Protein AF-F6GIC0-F1 (afdb_monomer_lite)

Structure (mmCIF, N/CA/C/O backbone):
data_AF-F6GIC0-F1
#
_entry.id   AF-F6GIC0-F1
#
loop_
_atom_site.group_PDB
_atom_site.id
_atom_site.type_symbol
_atom_site.label_atom_id
_atom_site.label_alt_id
_atom_site.label_comp_id
_atom_site.label_asym_id
_atom_site.label_entity_id
_atom_site.label_seq_id
_atom_site.pdbx_PDB_ins_code
_atom_site.Cartn_x
_atom_site.Cartn_y
_atom_site.Cartn_z
_atom_site.occupancy
_atom_site.B_iso_or_equiv
_atom_site.auth_seq_id
_atom_site.auth_comp_id
_atom_site.auth_asym_id
_atom_site.auth_atom_id
_atom_site.pdbx_PDB_model_num
ATOM 1 N N . MET A 1 1 ? 6.095 -74.801 2.828 1.00 54.56 1 MET A N 1
ATOM 2 C CA . MET A 1 1 ? 6.764 -74.292 1.608 1.00 54.56 1 MET A CA 1
ATOM 3 C C . MET A 1 1 ? 5.929 -74.595 0.367 1.00 54.56 1 MET A C 1
ATOM 5 O O . MET A 1 1 ? 5.636 -73.663 -0.369 1.00 54.56 1 MET A O 1
ATOM 9 N N . ASP A 1 2 ? 5.446 -75.829 0.194 1.00 62.62 2 ASP A N 1
ATOM 10 C CA . ASP A 1 2 ? 4.708 -76.243 -1.017 1.00 62.62 2 ASP A CA 1
ATOM 11 C C . ASP A 1 2 ? 3.330 -75.588 -1.217 1.00 62.62 2 ASP A C 1
ATOM 13 O O . ASP A 1 2 ? 2.943 -75.307 -2.351 1.00 62.62 2 ASP A O 1
ATOM 17 N N . GLU A 1 3 ? 2.594 -75.278 -0.145 1.00 62.81 3 GLU A N 1
ATOM 18 C CA . GLU A 1 3 ? 1.280 -74.617 -0.266 1.00 62.81 3 GLU A CA 1
ATOM 19 C C . GLU A 1 3 ? 1.384 -73.158 -0.727 1.00 62.81 3 GLU A C 1
ATOM 21 O O . GLU A 1 3 ? 0.613 -72.715 -1.576 1.00 62.81 3 GLU A O 1
ATOM 26 N N . ILE A 1 4 ? 2.388 -72.425 -0.238 1.00 61.72 4 ILE A N 1
ATOM 27 C CA . ILE A 1 4 ? 2.666 -71.047 -0.668 1.00 61.72 4 ILE A CA 1
ATOM 28 C C . ILE A 1 4 ? 3.097 -71.040 -2.141 1.00 61.72 4 ILE A C 1
ATOM 30 O O . ILE A 1 4 ? 2.643 -70.199 -2.915 1.00 61.72 4 ILE A O 1
ATOM 34 N N . TYR A 1 5 ? 3.907 -72.019 -2.557 1.00 65.31 5 TYR A N 1
ATOM 35 C CA . TYR A 1 5 ? 4.340 -72.157 -3.947 1.00 65.31 5 TYR A CA 1
ATOM 36 C C . TYR A 1 5 ? 3.164 -72.448 -4.895 1.00 65.31 5 TYR A C 1
ATOM 38 O O . TYR A 1 5 ? 3.075 -71.854 -5.970 1.00 65.31 5 TYR A O 1
ATOM 46 N N . LYS A 1 6 ? 2.203 -73.284 -4.474 1.00 65.12 6 LYS A N 1
ATOM 47 C CA . LYS A 1 6 ? 0.954 -73.545 -5.215 1.00 65.12 6 LYS A CA 1
ATOM 48 C C . LYS A 1 6 ? 0.075 -72.305 -5.370 1.00 65.12 6 LYS A C 1
ATOM 50 O O . LYS A 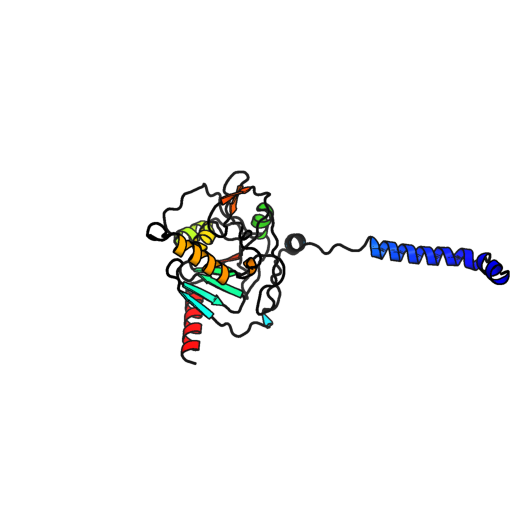1 6 ? -0.521 -72.112 -6.424 1.00 65.12 6 LYS A O 1
ATOM 55 N N . ILE A 1 7 ? -0.004 -71.461 -4.342 1.00 63.06 7 ILE A N 1
ATOM 56 C CA . ILE A 1 7 ? -0.791 -70.221 -4.395 1.00 63.06 7 ILE A CA 1
ATOM 57 C C . ILE A 1 7 ? -0.139 -69.222 -5.356 1.00 63.06 7 ILE A C 1
ATOM 59 O O . ILE A 1 7 ? -0.830 -68.669 -6.209 1.00 63.06 7 ILE A O 1
ATOM 63 N N . ILE A 1 8 ? 1.186 -69.053 -5.282 1.00 61.31 8 ILE A N 1
ATOM 64 C CA . ILE A 1 8 ? 1.945 -68.121 -6.136 1.00 61.31 8 ILE A CA 1
ATOM 65 C C . ILE A 1 8 ? 1.936 -68.553 -7.613 1.00 61.31 8 ILE A C 1
ATOM 67 O O . ILE A 1 8 ? 1.907 -67.704 -8.500 1.00 61.31 8 ILE A O 1
ATOM 71 N N . THR A 1 9 ? 1.928 -69.860 -7.889 1.00 64.94 9 THR A N 1
ATOM 72 C CA . THR A 1 9 ? 1.876 -70.415 -9.258 1.00 64.94 9 THR A CA 1
ATOM 73 C C . THR A 1 9 ? 0.454 -70.610 -9.791 1.00 64.94 9 THR A C 1
ATOM 75 O O . THR A 1 9 ? 0.276 -71.030 -10.935 1.00 64.94 9 THR A O 1
ATOM 78 N N . SER A 1 10 ? -0.573 -70.290 -8.995 1.00 74.00 10 SER A N 1
ATOM 79 C CA . SER A 1 10 ? -1.963 -70.380 -9.439 1.00 74.00 10 SER A CA 1
ATOM 80 C C . SER A 1 10 ? -2.288 -69.305 -10.481 1.00 74.00 10 SER A C 1
ATOM 82 O O . SER A 1 10 ? -1.887 -68.145 -10.358 1.00 74.00 10 SER A O 1
ATOM 84 N N . SER A 1 11 ? -3.090 -69.673 -11.483 1.00 68.06 11 SER A N 1
ATOM 85 C CA . SER A 1 11 ? -3.569 -68.750 -12.524 1.00 68.06 11 SER A CA 1
ATOM 86 C C . SER A 1 11 ? -4.336 -67.551 -11.953 1.00 68.06 11 SER A C 1
ATOM 88 O O . SER A 1 11 ? -4.318 -66.461 -12.523 1.00 68.06 11 SER A O 1
ATOM 90 N N . ALA A 1 12 ? -4.978 -67.724 -10.796 1.00 70.25 12 ALA A N 1
ATOM 91 C CA . ALA A 1 12 ? -5.653 -66.651 -10.081 1.00 70.25 12 ALA A CA 1
ATOM 92 C C . ALA A 1 12 ? -4.658 -65.620 -9.518 1.00 70.25 12 ALA A C 1
ATOM 94 O O . ALA A 1 12 ? -4.872 -64.418 -9.669 1.00 70.25 12 ALA A O 1
ATOM 95 N N . PHE A 1 13 ? -3.541 -66.056 -8.925 1.00 70.50 13 PHE A N 1
ATOM 96 C CA . PHE A 1 13 ? -2.528 -65.147 -8.379 1.00 70.50 13 PHE A CA 1
ATOM 97 C C . PHE A 1 13 ? -1.803 -64.365 -9.480 1.00 70.50 13 PHE A C 1
ATOM 99 O O . PHE A 1 13 ? -1.591 -63.162 -9.332 1.00 70.50 13 PHE A O 1
ATOM 106 N N . SER A 1 14 ? -1.511 -65.000 -10.620 1.00 67.56 14 SER A N 1
ATOM 107 C CA . SER A 1 14 ? -0.889 -64.324 -11.767 1.00 67.56 14 SER A CA 1
ATOM 108 C C . SER A 1 14 ? -1.775 -63.245 -12.401 1.00 67.56 14 SER A C 1
ATOM 110 O O . SER A 1 14 ? -1.252 -62.344 -13.046 1.00 67.56 14 SER A O 1
ATOM 112 N N . ILE A 1 15 ? -3.098 -63.307 -12.214 1.00 70.81 15 ILE A N 1
ATOM 113 C CA . ILE A 1 15 ? -4.047 -62.284 -12.688 1.00 70.81 15 ILE A CA 1
ATOM 114 C C . ILE A 1 15 ? -4.267 -61.203 -11.622 1.00 70.81 15 ILE A C 1
ATOM 116 O O . ILE A 1 15 ? -4.298 -60.011 -11.928 1.00 70.81 15 ILE A O 1
ATOM 120 N N . VAL A 1 16 ? -4.404 -61.602 -10.357 1.00 75.88 16 VAL A N 1
ATOM 121 C CA . VAL A 1 16 ? -4.761 -60.692 -9.260 1.00 75.88 16 VAL A CA 1
ATOM 122 C C . VAL A 1 16 ? -3.565 -59.857 -8.790 1.00 75.88 16 VAL A C 1
ATOM 124 O O . VAL A 1 16 ? -3.725 -58.666 -8.519 1.00 75.88 16 VAL A O 1
ATOM 127 N N . ALA A 1 17 ? -2.356 -60.423 -8.735 1.00 76.62 17 ALA A N 1
ATOM 128 C CA . ALA A 1 17 ? -1.175 -59.704 -8.254 1.00 76.62 17 ALA A CA 1
ATOM 129 C C . ALA A 1 17 ? -0.792 -58.487 -9.130 1.00 76.62 17 ALA A C 1
ATOM 131 O O . ALA A 1 17 ? -0.562 -57.415 -8.562 1.00 76.62 17 ALA A O 1
ATOM 132 N N . PRO A 1 18 ? -0.793 -58.560 -10.479 1.00 78.69 18 PRO A N 1
ATOM 133 C CA . PRO A 1 18 ? -0.543 -57.392 -11.328 1.00 78.69 18 PRO A CA 1
ATOM 134 C C . PRO A 1 18 ? -1.619 -56.311 -11.208 1.00 78.69 18 PRO A C 1
ATOM 136 O O . PRO A 1 18 ? -1.293 -55.129 -11.263 1.00 78.69 18 PRO A O 1
ATOM 139 N N . LEU A 1 19 ? -2.888 -56.689 -11.008 1.00 78.44 19 LEU A N 1
ATOM 140 C CA . LEU A 1 19 ? -3.981 -55.731 -10.806 1.00 78.44 19 LEU A CA 1
ATOM 141 C C . LEU A 1 19 ? -3.810 -54.962 -9.494 1.00 78.44 19 LEU A C 1
ATOM 143 O O . LEU A 1 19 ? -3.907 -53.736 -9.483 1.00 78.44 19 LEU A O 1
ATOM 147 N N . ILE A 1 20 ? -3.488 -55.659 -8.402 1.00 82.12 20 ILE A N 1
ATOM 148 C CA . ILE A 1 20 ? -3.226 -55.026 -7.103 1.00 82.12 20 ILE A CA 1
ATOM 149 C C . ILE A 1 20 ? -1.999 -54.111 -7.193 1.00 82.12 20 ILE A C 1
ATOM 151 O O . ILE A 1 20 ? -2.055 -52.964 -6.748 1.00 82.12 20 ILE A O 1
ATOM 155 N N . LEU A 1 21 ? -0.912 -54.571 -7.820 1.00 81.62 21 LEU A N 1
ATOM 156 C CA . LEU A 1 21 ? 0.284 -53.753 -8.039 1.00 81.62 21 LEU A CA 1
ATOM 157 C C . LEU A 1 21 ? -0.005 -52.540 -8.930 1.00 81.62 21 LEU A C 1
ATOM 159 O O . LEU A 1 21 ? 0.477 -51.451 -8.634 1.00 81.62 21 LEU A O 1
ATOM 163 N N . GLY A 1 22 ? -0.827 -52.690 -9.969 1.00 83.19 22 GLY A N 1
ATOM 164 C CA . GLY A 1 22 ? -1.247 -51.600 -10.849 1.00 83.19 22 GLY A CA 1
ATOM 165 C C . GLY A 1 22 ? -2.089 -50.546 -10.130 1.00 83.19 22 GLY A C 1
ATOM 166 O O . GLY A 1 22 ? -1.870 -49.349 -10.324 1.00 83.19 22 GLY A O 1
ATOM 167 N N . VAL A 1 23 ? -2.998 -50.962 -9.244 1.00 85.19 23 VAL A N 1
ATOM 168 C CA . VAL A 1 23 ? -3.791 -50.053 -8.400 1.00 85.19 23 VAL A CA 1
ATOM 169 C C . VAL A 1 23 ? -2.900 -49.328 -7.390 1.00 85.19 23 VAL A C 1
ATOM 171 O O . VAL A 1 23 ? -3.003 -48.109 -7.251 1.00 85.19 23 VAL A O 1
ATOM 174 N N . LEU A 1 24 ? -1.983 -50.039 -6.728 1.00 82.88 24 LEU A N 1
ATOM 175 C CA . LEU A 1 24 ? -1.042 -49.442 -5.776 1.00 82.88 24 LEU A CA 1
ATOM 176 C C . LEU A 1 24 ? -0.066 -48.479 -6.462 1.00 82.88 24 LEU A C 1
ATOM 178 O O . LEU A 1 24 ? 0.170 -47.388 -5.945 1.00 82.88 24 LEU A O 1
ATOM 182 N N . ALA A 1 25 ? 0.447 -48.833 -7.642 1.00 82.88 25 ALA A N 1
ATOM 183 C CA . ALA A 1 25 ? 1.298 -47.967 -8.450 1.00 82.88 25 ALA A CA 1
ATOM 184 C C . ALA A 1 25 ? 0.532 -46.728 -8.927 1.00 82.88 25 ALA A C 1
ATOM 186 O O . ALA A 1 25 ? 1.036 -45.618 -8.795 1.00 82.88 25 ALA A O 1
ATOM 187 N N . SER A 1 26 ? -0.709 -46.884 -9.395 1.00 79.75 26 SER A N 1
ATOM 188 C CA . SER A 1 26 ? -1.562 -45.762 -9.810 1.00 79.75 26 SER A CA 1
ATOM 189 C C . SER A 1 26 ? -1.888 -44.830 -8.642 1.00 79.75 26 SER A C 1
ATOM 191 O O . SER A 1 26 ? -1.819 -43.611 -8.788 1.00 79.75 26 SER A O 1
ATOM 193 N N . TRP A 1 27 ? -2.175 -45.378 -7.459 1.00 81.50 27 TRP A N 1
ATOM 194 C CA . TRP A 1 27 ? -2.386 -44.595 -6.241 1.00 81.50 27 TRP A CA 1
ATOM 195 C C . TRP A 1 27 ? -1.112 -43.871 -5.796 1.00 81.50 27 TRP A C 1
ATOM 197 O O . TRP A 1 27 ? -1.160 -42.685 -5.473 1.00 81.50 27 TRP A O 1
ATOM 207 N N . TYR A 1 28 ? 0.038 -44.548 -5.830 1.00 81.00 28 TYR A N 1
ATOM 208 C CA . TYR A 1 28 ? 1.334 -43.968 -5.481 1.00 81.00 28 TYR A CA 1
ATOM 209 C C . TYR A 1 28 ? 1.737 -42.849 -6.451 1.00 81.00 28 TYR A C 1
ATOM 211 O O . TYR A 1 28 ? 2.085 -41.753 -6.011 1.00 81.00 28 TYR A O 1
ATOM 219 N N . ILE A 1 29 ? 1.602 -43.080 -7.761 1.00 76.12 29 ILE A N 1
ATOM 220 C CA . ILE A 1 29 ? 1.842 -42.083 -8.811 1.00 76.12 29 ILE A CA 1
ATOM 221 C C . ILE A 1 29 ? 0.870 -40.913 -8.646 1.00 76.12 29 ILE A C 1
ATOM 223 O O . ILE A 1 29 ? 1.296 -39.761 -8.653 1.00 76.12 29 ILE A O 1
ATOM 227 N N . SER A 1 30 ? -0.417 -41.177 -8.406 1.00 72.69 30 SER A N 1
ATOM 228 C CA . SER A 1 30 ? -1.400 -40.128 -8.130 1.00 72.69 30 SER A CA 1
ATOM 229 C C . SER A 1 30 ? -0.998 -39.291 -6.913 1.00 72.69 30 SER A C 1
ATOM 231 O O . SER A 1 30 ? -1.022 -38.065 -6.956 1.00 72.69 30 SER A O 1
ATOM 233 N N . LYS A 1 31 ? -0.587 -39.931 -5.817 1.00 73.62 31 LYS A N 1
ATOM 234 C CA . LYS A 1 31 ? -0.221 -39.250 -4.572 1.00 73.62 31 LYS A CA 1
ATOM 235 C C . LYS A 1 31 ? 1.061 -38.424 -4.704 1.00 73.62 31 LYS A C 1
ATOM 237 O O . LYS A 1 31 ? 1.126 -37.340 -4.130 1.00 73.62 31 LYS A O 1
ATOM 242 N N . HIS A 1 32 ? 2.062 -38.912 -5.438 1.00 68.06 32 HIS A N 1
ATOM 243 C CA . HIS A 1 32 ? 3.355 -38.234 -5.575 1.00 68.06 32 HIS A CA 1
ATOM 244 C C . HIS A 1 32 ? 3.407 -37.214 -6.716 1.00 68.06 32 HIS A C 1
ATOM 246 O O . HIS A 1 32 ? 4.031 -36.169 -6.552 1.00 68.06 32 HIS A O 1
ATOM 252 N N . PHE A 1 33 ? 2.739 -37.472 -7.844 1.00 64.12 33 PHE A N 1
ATOM 253 C CA . PHE A 1 33 ? 2.777 -36.589 -9.016 1.00 64.12 33 PHE A CA 1
ATOM 254 C C . PHE A 1 33 ? 1.585 -35.624 -9.096 1.00 64.12 33 PHE A C 1
ATOM 256 O O . PHE A 1 33 ? 1.713 -34.572 -9.719 1.00 64.12 33 PHE A O 1
ATOM 263 N N . PHE A 1 34 ? 0.458 -35.902 -8.421 1.00 56.38 34 PHE A N 1
ATOM 264 C CA . PHE A 1 34 ? -0.679 -34.968 -8.311 1.00 56.38 34 PHE A CA 1
ATOM 265 C C . PHE A 1 34 ? -0.771 -34.262 -6.953 1.00 56.38 34 PHE A C 1
ATOM 267 O O . PHE A 1 34 ? -1.840 -33.762 -6.587 1.00 56.38 34 PHE A O 1
ATOM 274 N N . GLN A 1 35 ? 0.341 -34.101 -6.226 1.00 55.31 35 GLN A N 1
ATOM 275 C CA . GLN A 1 35 ? 0.443 -32.981 -5.289 1.00 55.31 35 GLN A CA 1
ATOM 276 C C . GLN A 1 35 ? 0.405 -31.684 -6.105 1.00 55.31 35 GLN A C 1
ATOM 278 O O . GLN A 1 35 ? 1.435 -31.114 -6.461 1.00 55.31 35 GLN A O 1
ATOM 283 N N . LYS A 1 36 ? -0.805 -31.222 -6.451 1.00 59.19 36 LYS A N 1
ATOM 284 C CA . LYS A 1 36 ? -1.028 -29.903 -7.040 1.00 59.19 36 LYS A CA 1
ATOM 285 C C . LYS A 1 36 ? -0.440 -28.894 -6.065 1.00 59.19 36 LYS A C 1
ATOM 287 O O . LYS A 1 36 ? -1.049 -28.598 -5.037 1.00 59.19 36 LYS A O 1
ATOM 292 N N . LYS A 1 37 ? 0.766 -28.409 -6.372 1.00 68.75 37 LYS A N 1
ATOM 293 C CA . LYS A 1 37 ? 1.431 -27.350 -5.617 1.00 68.75 37 LYS A CA 1
ATOM 294 C C . LYS A 1 37 ? 0.413 -26.234 -5.443 1.00 68.75 37 LYS A C 1
ATOM 296 O O . LYS A 1 37 ? -0.119 -25.736 -6.439 1.00 68.75 37 LYS A O 1
ATOM 301 N N . GLN A 1 38 ? 0.086 -25.907 -4.194 1.00 75.75 38 GLN A N 1
ATOM 302 C CA . GLN A 1 38 ? -0.884 -24.854 -3.933 1.00 75.75 38 GLN A CA 1
ATOM 303 C C . GLN A 1 38 ? -0.415 -23.580 -4.653 1.00 75.75 38 GLN A C 1
ATOM 305 O O . GLN A 1 38 ? 0.770 -23.235 -4.556 1.00 75.75 38 GLN A O 1
ATOM 310 N N . PRO A 1 39 ? -1.295 -22.923 -5.429 1.00 83.44 39 PRO A N 1
ATOM 311 C CA . PRO A 1 39 ? -0.913 -21.742 -6.185 1.00 83.44 39 PRO A CA 1
ATOM 312 C C . PRO A 1 39 ? -0.437 -20.648 -5.230 1.00 83.44 39 PRO A C 1
ATOM 314 O O . PRO A 1 39 ? -0.979 -20.478 -4.136 1.00 83.44 39 PRO A O 1
ATOM 317 N N . SER A 1 40 ? 0.579 -19.893 -5.646 1.00 89.25 40 SER A N 1
ATOM 318 C CA . SER A 1 40 ? 1.073 -18.771 -4.850 1.00 89.25 40 SER A CA 1
ATOM 319 C C . SER A 1 40 ? 0.009 -17.677 -4.718 1.00 89.25 40 SER A C 1
ATOM 321 O O . SER A 1 40 ? -0.895 -17.567 -5.548 1.00 89.25 40 SER A O 1
ATOM 323 N N . ILE A 1 41 ? 0.141 -16.814 -3.705 1.00 89.69 41 ILE A N 1
ATOM 324 C CA . ILE A 1 41 ? -0.760 -15.663 -3.504 1.00 89.69 41 ILE A CA 1
ATOM 325 C C . ILE A 1 41 ? -0.831 -14.794 -4.770 1.00 89.69 41 ILE A C 1
ATOM 327 O O . ILE A 1 41 ? -1.914 -14.393 -5.188 1.00 89.69 41 ILE A O 1
ATOM 331 N N . LEU A 1 42 ? 0.307 -14.581 -5.438 1.00 92.00 42 LEU A N 1
ATOM 332 C CA . LEU A 1 42 ? 0.372 -13.847 -6.699 1.00 92.00 42 LEU A CA 1
ATOM 333 C C . LEU A 1 42 ? -0.392 -14.551 -7.831 1.00 92.00 42 LEU A C 1
ATOM 335 O O . LEU A 1 42 ? -1.134 -13.905 -8.567 1.00 92.00 42 LEU A O 1
ATOM 339 N N . GLN A 1 43 ? -0.242 -15.872 -7.970 1.00 91.75 43 GLN A N 1
ATOM 340 C CA . GLN A 1 43 ? -0.987 -16.652 -8.967 1.00 91.75 43 GLN A CA 1
ATOM 341 C C . GLN A 1 43 ? -2.494 -16.604 -8.699 1.00 91.75 43 GLN A C 1
ATOM 343 O O . GLN A 1 43 ? -3.282 -16.459 -9.634 1.00 91.75 43 GLN A O 1
ATOM 348 N N . LEU A 1 44 ? -2.894 -16.687 -7.428 1.00 90.50 44 LEU A N 1
ATOM 349 C CA . LEU A 1 44 ? -4.287 -16.557 -7.022 1.00 90.50 44 LEU A CA 1
ATOM 350 C C . LEU A 1 44 ? -4.842 -15.176 -7.364 1.00 90.50 44 LEU A C 1
ATOM 352 O O . LEU A 1 44 ? -5.890 -15.120 -7.993 1.00 90.50 44 LEU A O 1
ATOM 356 N N . ALA A 1 45 ? -4.136 -14.088 -7.052 1.00 91.56 45 ALA A N 1
ATOM 357 C CA . ALA A 1 45 ? -4.594 -12.739 -7.386 1.00 91.56 45 ALA A CA 1
ATOM 358 C C . ALA A 1 45 ? -4.672 -12.498 -8.900 1.00 91.56 45 ALA A C 1
ATOM 360 O O . ALA A 1 45 ? -5.662 -11.960 -9.390 1.00 91.56 45 ALA A O 1
ATOM 361 N N . LYS A 1 46 ? -3.690 -12.979 -9.675 1.00 93.06 46 LYS A N 1
ATOM 362 C CA . LYS A 1 46 ? -3.732 -12.896 -11.145 1.00 93.06 46 LYS A CA 1
ATOM 363 C C . LYS A 1 46 ? -4.941 -13.621 -11.739 1.00 93.06 46 LYS A C 1
ATOM 365 O O . LYS A 1 46 ? -5.502 -13.129 -12.720 1.00 93.06 46 LYS A O 1
ATOM 370 N N . ARG A 1 47 ? -5.323 -14.764 -11.155 1.00 92.25 47 ARG A N 1
ATOM 371 C CA . ARG A 1 47 ? -6.437 -15.608 -11.611 1.00 92.25 47 ARG A CA 1
ATOM 372 C C . ARG A 1 47 ? -7.801 -15.110 -11.135 1.00 92.25 47 ARG A C 1
ATOM 374 O O . ARG A 1 47 ? -8.726 -15.064 -11.929 1.00 92.25 47 ARG A O 1
ATOM 381 N N . LEU A 1 48 ? -7.922 -14.791 -9.849 1.00 91.75 48 LEU A N 1
ATOM 382 C CA . LEU A 1 48 ? -9.187 -14.448 -9.193 1.00 91.75 48 LEU A CA 1
ATOM 383 C C . LEU A 1 48 ? -9.516 -12.957 -9.271 1.00 91.75 48 LEU A C 1
ATOM 385 O O . LEU A 1 48 ? -10.652 -12.592 -9.002 1.00 91.75 48 LEU A O 1
ATOM 389 N N . LYS A 1 49 ? -8.538 -12.111 -9.624 1.00 92.81 49 LYS A N 1
ATOM 390 C CA . LYS A 1 49 ? -8.674 -10.646 -9.674 1.00 92.81 49 LYS A CA 1
ATOM 391 C C . LYS A 1 49 ? -9.118 -10.029 -8.346 1.00 92.81 49 LYS A C 1
ATOM 393 O O . LYS A 1 49 ? -9.706 -8.957 -8.334 1.00 92.81 49 LYS A O 1
ATOM 398 N N . THR A 1 50 ? -8.800 -10.686 -7.235 1.00 89.25 50 THR A N 1
ATOM 399 C CA . THR A 1 50 ? -9.054 -10.188 -5.883 1.00 89.25 50 THR A CA 1
ATOM 400 C C . THR A 1 50 ? -7.854 -10.446 -4.979 1.00 89.25 50 THR A C 1
ATOM 402 O O . THR A 1 50 ? -7.137 -11.445 -5.126 1.00 89.25 50 THR A O 1
ATOM 405 N N . THR A 1 51 ? -7.618 -9.554 -4.017 1.00 84.62 51 THR A N 1
ATOM 406 C CA . THR A 1 51 ? -6.697 -9.832 -2.908 1.00 84.62 51 THR A CA 1
ATOM 407 C C . THR A 1 51 ? -7.423 -10.498 -1.756 1.00 84.62 51 THR A C 1
ATOM 409 O O . THR A 1 51 ? -8.555 -10.145 -1.445 1.00 84.62 51 THR A O 1
ATOM 412 N N . ASN A 1 52 ? -6.740 -11.401 -1.058 1.00 77.88 52 ASN A N 1
ATOM 413 C CA . ASN A 1 52 ? -7.264 -12.020 0.151 1.00 77.88 52 ASN A CA 1
ATOM 414 C C . ASN A 1 52 ? -6.477 -11.531 1.374 1.00 77.88 52 ASN A C 1
ATOM 416 O O . ASN A 1 52 ? -5.498 -12.164 1.768 1.00 77.88 52 ASN A O 1
ATOM 420 N N . PHE A 1 53 ? -6.916 -10.419 1.967 1.00 76.44 53 PHE A N 1
ATOM 421 C CA . PHE A 1 53 ? -6.447 -9.955 3.280 1.00 76.44 53 PHE A CA 1
ATOM 422 C C . PHE A 1 53 ? -7.131 -10.690 4.448 1.00 76.44 53 PHE A C 1
ATOM 424 O O . PHE A 1 53 ? -6.966 -10.294 5.595 1.00 76.44 53 PHE A O 1
ATOM 431 N N . GLY A 1 54 ? -7.873 -11.772 4.191 1.00 64.44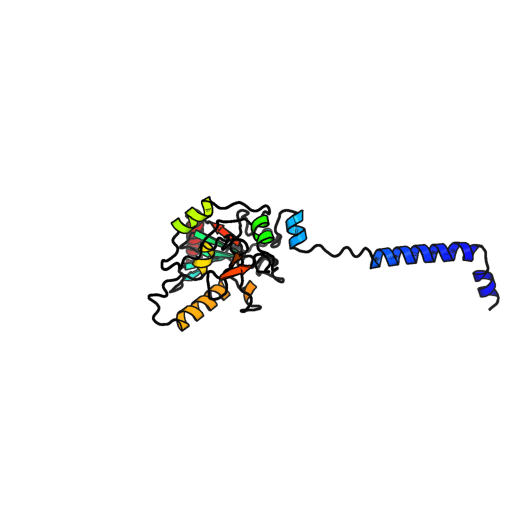 54 GLY A N 1
ATOM 432 C CA . GLY A 1 54 ? -8.767 -12.408 5.159 1.00 64.44 54 GLY A CA 1
ATOM 433 C C . GLY A 1 54 ? -10.204 -11.893 5.037 1.00 64.44 54 GLY A C 1
ATOM 434 O O . GLY A 1 54 ? -10.449 -10.832 4.472 1.00 64.44 54 GLY A O 1
ATOM 435 N N . ASN A 1 55 ? -11.161 -12.670 5.551 1.00 54.97 55 ASN A N 1
ATOM 436 C CA . ASN A 1 55 ? -12.598 -12.388 5.464 1.00 54.97 55 ASN A CA 1
ATOM 437 C C . ASN A 1 55 ? -13.223 -12.421 6.870 1.00 54.97 55 ASN A C 1
ATOM 439 O O . ASN A 1 55 ? -14.094 -13.234 7.164 1.00 54.97 55 ASN A O 1
ATOM 443 N N . TYR A 1 56 ? -12.700 -11.581 7.767 1.00 60.91 56 TYR A N 1
ATOM 444 C CA . TYR A 1 56 ? -13.147 -11.491 9.165 1.00 60.91 56 TYR A CA 1
ATOM 445 C C . TYR A 1 56 ? -13.873 -10.173 9.463 1.00 60.91 56 TYR A C 1
ATOM 447 O O . TYR A 1 56 ? -13.904 -9.730 10.607 1.00 60.91 56 TYR A O 1
ATOM 455 N N . TYR A 1 57 ? -14.492 -9.556 8.448 1.00 51.47 57 TYR A N 1
ATOM 456 C CA . TYR A 1 57 ? -15.303 -8.335 8.601 1.00 51.47 57 TYR A CA 1
ATOM 457 C C . TYR A 1 57 ? -16.444 -8.511 9.624 1.00 51.47 57 TYR A C 1
ATOM 459 O O . TYR A 1 57 ? -16.907 -7.550 10.233 1.00 51.47 57 TYR A O 1
ATOM 467 N N . ASN A 1 58 ? -16.857 -9.756 9.862 1.00 50.69 58 ASN A N 1
ATOM 468 C CA . ASN A 1 58 ? -17.939 -10.115 10.778 1.00 50.69 58 ASN A CA 1
ATOM 469 C C . ASN A 1 58 ? -17.480 -10.208 12.246 1.00 50.69 58 ASN A C 1
ATOM 471 O O . ASN A 1 58 ? -18.316 -10.295 13.136 1.00 50.69 58 ASN A O 1
ATOM 475 N N . LEU A 1 59 ? -16.165 -10.218 12.501 1.00 51.41 59 LEU A N 1
ATOM 476 C CA . LEU A 1 59 ? -15.572 -10.238 13.844 1.00 51.41 59 LEU A CA 1
ATOM 477 C C . LEU A 1 59 ? -15.090 -8.852 14.285 1.00 51.41 59 LEU A C 1
ATOM 479 O O . LEU A 1 59 ? -14.424 -8.746 15.314 1.00 51.41 59 LEU A O 1
ATOM 483 N N . THR A 1 60 ? -15.360 -7.805 13.496 1.00 50.69 60 THR A N 1
ATOM 484 C CA . THR A 1 60 ? -14.880 -6.460 13.813 1.00 50.69 60 THR A CA 1
ATOM 485 C C . THR A 1 60 ? -15.458 -6.050 15.162 1.00 50.69 60 THR A C 1
ATOM 487 O O . THR A 1 60 ? -16.659 -5.821 15.292 1.00 50.69 60 THR A O 1
ATOM 490 N N . GLN A 1 61 ? -14.584 -5.990 16.166 1.00 55.72 61 GLN A N 1
ATOM 491 C CA . GLN A 1 61 ? -14.858 -5.315 17.426 1.00 55.72 61 GLN A CA 1
ATOM 492 C C . GLN A 1 61 ? -15.366 -3.902 17.122 1.00 55.72 61 GLN A C 1
ATOM 494 O O . GLN A 1 61 ? -15.064 -3.346 16.059 1.00 55.72 61 GLN A O 1
ATOM 499 N N . GLU A 1 62 ? -16.133 -3.323 18.045 1.00 67.25 62 GLU A N 1
ATOM 500 C CA . GLU A 1 62 ? -16.509 -1.911 17.982 1.00 67.25 62 GLU A CA 1
ATOM 501 C C . GLU A 1 62 ? -15.279 -1.081 17.572 1.00 67.25 62 GLU A C 1
ATOM 503 O O . GLU A 1 62 ? -14.183 -1.278 18.111 1.00 67.25 62 GLU A O 1
ATOM 508 N N . ILE A 1 63 ? -15.416 -0.259 16.523 1.00 79.00 63 ILE A N 1
ATOM 509 C CA . ILE A 1 63 ? -14.257 0.421 15.940 1.00 79.00 63 ILE A CA 1
ATOM 510 C C . ILE A 1 63 ? -13.769 1.441 16.957 1.00 79.00 63 ILE A C 1
ATOM 512 O O . ILE A 1 63 ? -14.376 2.495 17.136 1.00 79.00 63 ILE A O 1
ATOM 516 N N . ASP A 1 64 ? -12.647 1.125 17.591 1.00 88.19 64 ASP A N 1
ATOM 517 C CA . ASP A 1 64 ? -11.946 2.048 18.460 1.00 88.19 64 ASP A CA 1
ATOM 518 C C . ASP A 1 64 ? -10.870 2.789 17.671 1.00 88.19 64 ASP A C 1
ATOM 520 O O . ASP A 1 64 ? -10.214 2.226 16.784 1.00 88.19 64 ASP A O 1
ATOM 524 N N . ILE A 1 65 ? -10.704 4.067 18.001 1.00 92.50 65 ILE A N 1
ATOM 525 C CA . ILE A 1 65 ? -9.783 4.970 17.323 1.00 92.50 65 ILE A CA 1
ATOM 526 C C . ILE A 1 65 ? -8.800 5.523 18.343 1.00 92.50 65 ILE A C 1
ATOM 528 O O . ILE A 1 65 ? -9.149 6.315 19.220 1.00 92.50 65 ILE A O 1
ATOM 532 N N . ARG A 1 66 ? -7.529 5.165 18.168 1.00 94.06 66 ARG A N 1
ATOM 533 C CA . ARG A 1 66 ? -6.422 5.763 18.906 1.00 94.06 66 ARG A CA 1
ATOM 534 C C . ARG A 1 66 ? -5.801 6.881 18.080 1.00 94.06 66 ARG A C 1
ATOM 536 O O . ARG A 1 66 ? -5.323 6.648 16.970 1.00 94.06 66 ARG A O 1
ATOM 543 N N . VAL A 1 67 ? -5.763 8.081 18.649 1.00 94.56 67 VAL A N 1
ATOM 544 C CA . VAL A 1 67 ? -5.142 9.253 18.024 1.00 94.56 67 VAL A CA 1
ATOM 545 C C . VAL A 1 67 ? -3.665 9.311 18.392 1.00 94.56 67 VAL A C 1
ATOM 547 O O . VAL A 1 67 ? -3.319 9.245 19.570 1.00 94.56 67 VAL A O 1
ATOM 550 N N . ILE A 1 68 ? -2.805 9.464 17.390 1.00 93.31 68 ILE A N 1
ATOM 551 C CA . ILE A 1 68 ? -1.397 9.816 17.567 1.00 93.31 68 ILE A CA 1
ATOM 552 C C . ILE A 1 68 ? -1.201 11.208 16.986 1.00 93.31 68 ILE A C 1
ATOM 554 O O . ILE A 1 68 ? -1.541 11.447 15.831 1.00 93.31 68 ILE A O 1
ATOM 558 N N . ASP A 1 69 ? -0.652 12.114 17.785 1.00 89.75 69 ASP A N 1
ATOM 559 C CA . ASP A 1 69 ? -0.245 13.443 17.344 1.00 89.75 69 ASP A CA 1
ATOM 560 C C . ASP A 1 69 ? 1.278 13.514 17.402 1.00 89.75 69 ASP A C 1
ATOM 562 O O . ASP A 1 69 ? 1.879 13.235 18.442 1.00 89.75 69 ASP A O 1
ATOM 566 N N . THR A 1 70 ? 1.911 13.793 16.268 1.00 84.25 70 THR A N 1
ATOM 567 C CA . THR A 1 70 ? 3.367 13.786 16.155 1.00 84.25 70 THR A CA 1
ATOM 568 C C . THR A 1 70 ? 3.879 15.179 15.843 1.00 84.25 70 THR A C 1
ATOM 570 O O . THR A 1 70 ? 3.328 15.892 15.007 1.00 84.25 70 THR A O 1
ATOM 573 N N . LYS A 1 71 ? 5.001 15.536 16.471 1.00 79.19 71 LYS A N 1
ATOM 574 C CA . LYS A 1 71 ? 5.674 16.824 16.267 1.00 79.19 71 LYS A CA 1
ATOM 575 C C . LYS A 1 71 ? 6.014 17.093 14.795 1.00 79.19 71 LYS A C 1
ATOM 577 O O . LYS A 1 71 ? 5.947 18.236 14.366 1.00 79.19 71 LYS A O 1
ATOM 582 N N . TYR A 1 72 ? 6.392 16.053 14.047 1.00 78.31 72 TYR A N 1
ATOM 583 C CA . TYR A 1 72 ? 6.928 16.188 12.688 1.00 78.31 72 TYR A CA 1
ATOM 584 C C . TYR A 1 72 ? 6.004 15.680 11.583 1.00 78.31 72 TYR A C 1
ATOM 586 O O . TYR A 1 72 ? 6.112 16.154 10.460 1.00 78.31 72 TYR A O 1
ATOM 594 N N . PHE A 1 73 ? 5.122 14.722 11.873 1.00 80.19 73 PHE A N 1
ATOM 595 C CA . PHE A 1 73 ? 4.413 13.942 10.852 1.00 80.19 73 PHE A CA 1
ATOM 596 C C . PHE A 1 73 ? 2.888 14.100 10.940 1.00 80.19 73 PHE A C 1
ATOM 598 O O . PHE A 1 73 ? 2.144 13.296 10.384 1.00 80.19 73 PHE A O 1
ATOM 605 N N . GLY A 1 74 ? 2.407 15.099 11.684 1.00 85.19 74 GLY A N 1
ATOM 606 C CA . GLY A 1 74 ? 0.984 15.381 11.847 1.00 85.19 74 GLY A CA 1
ATOM 607 C C . GLY A 1 74 ? 0.233 14.357 12.701 1.00 85.19 74 GLY A C 1
ATOM 608 O O . GLY A 1 74 ? 0.807 13.684 13.567 1.00 85.19 74 GLY A O 1
ATOM 609 N N . LYS A 1 75 ? -1.081 14.275 12.461 1.00 91.19 75 LYS A N 1
ATOM 610 C CA . LYS A 1 75 ? -2.041 13.526 13.276 1.00 91.19 75 LYS A CA 1
ATOM 611 C C . LYS A 1 75 ? -2.610 12.319 12.537 1.00 91.19 75 LYS A C 1
ATOM 613 O O . LYS A 1 75 ? -3.150 12.438 11.434 1.00 91.19 75 LYS A O 1
ATOM 618 N N . TRP A 1 76 ? -2.568 11.182 13.220 1.00 94.19 76 TRP A N 1
ATOM 619 C CA . TRP A 1 76 ? -2.943 9.872 12.708 1.00 94.19 76 TRP A CA 1
ATOM 620 C C . TRP A 1 76 ? -4.055 9.258 13.553 1.00 94.19 76 TRP A C 1
ATOM 622 O O . TRP A 1 76 ? -4.006 9.290 14.784 1.00 94.19 76 TRP A O 1
ATOM 632 N N . HIS A 1 77 ? -5.043 8.655 12.900 1.00 96.00 77 HIS A N 1
ATOM 633 C CA . HIS A 1 77 ? -6.105 7.888 13.549 1.00 96.00 77 HIS A CA 1
ATOM 634 C C . HIS A 1 77 ? -5.899 6.398 13.284 1.00 96.00 77 HIS A C 1
ATOM 636 O O . HIS A 1 77 ? -6.113 5.918 12.172 1.00 96.00 77 HIS A O 1
ATOM 642 N N . ILE A 1 78 ? -5.477 5.652 14.301 1.00 94.69 78 ILE A N 1
ATOM 643 C CA . ILE A 1 78 ? -5.264 4.207 14.206 1.00 94.69 78 ILE A CA 1
ATOM 644 C C . ILE A 1 78 ? -6.534 3.489 14.640 1.00 94.69 78 ILE A C 1
ATOM 646 O O . ILE A 1 78 ? -6.980 3.651 15.775 1.00 94.69 78 ILE A O 1
ATOM 650 N N . LYS A 1 79 ? -7.084 2.677 13.737 1.00 92.19 79 LYS A N 1
ATOM 651 C CA . LYS A 1 79 ? -8.328 1.934 13.935 1.00 92.19 79 LYS A CA 1
ATOM 652 C C . LYS A 1 79 ? -8.046 0.482 14.314 1.00 92.19 79 LYS A C 1
ATOM 654 O O . LYS A 1 79 ? -7.102 -0.132 13.801 1.00 92.19 79 LYS A O 1
ATOM 659 N N . THR A 1 80 ? -8.898 -0.095 15.161 1.00 90.25 80 THR A N 1
ATOM 660 C CA . THR A 1 80 ? -8.823 -1.521 15.541 1.00 90.25 80 THR A CA 1
ATOM 661 C C . THR A 1 80 ? -9.079 -2.470 14.376 1.00 90.25 80 THR A C 1
ATOM 663 O O . THR A 1 80 ? -8.625 -3.603 14.413 1.00 90.25 80 THR A O 1
ATOM 666 N N . ASN A 1 81 ? -9.705 -2.006 13.292 1.00 88.69 81 ASN A N 1
ATOM 667 C CA . ASN A 1 81 ? -9.961 -2.794 12.081 1.00 88.69 81 ASN A CA 1
ATOM 668 C C . ASN A 1 81 ? -8.733 -2.985 11.159 1.00 88.69 81 ASN A C 1
ATOM 670 O O . ASN A 1 81 ? -8.888 -3.395 10.010 1.00 88.69 81 ASN A O 1
ATOM 674 N N . GLY A 1 82 ? -7.527 -2.637 11.619 1.00 90.62 82 GLY A N 1
ATOM 675 C CA . GLY A 1 82 ? -6.290 -2.819 10.855 1.00 90.62 82 GLY A CA 1
ATOM 676 C C . GLY A 1 82 ? -5.986 -1.711 9.841 1.00 90.62 82 GLY A C 1
ATOM 677 O O . GLY A 1 82 ? -5.106 -1.888 8.997 1.00 90.62 82 GLY A O 1
ATOM 678 N N . THR A 1 83 ? -6.666 -0.563 9.919 1.00 93.62 83 THR A N 1
ATOM 679 C CA . THR A 1 83 ? -6.392 0.614 9.073 1.00 93.62 83 THR A CA 1
ATOM 680 C C . THR A 1 83 ? -5.856 1.798 9.877 1.00 93.62 83 THR A C 1
ATOM 682 O O . THR A 1 83 ? -6.012 1.868 11.099 1.00 93.62 83 THR A O 1
ATOM 685 N N . VAL A 1 84 ? -5.204 2.739 9.198 1.00 95.69 84 VAL A N 1
ATOM 686 C CA . VAL A 1 84 ? -4.797 4.026 9.773 1.00 95.69 84 VAL A CA 1
ATOM 687 C C . VAL A 1 84 ? -5.151 5.168 8.827 1.00 95.69 84 VAL A C 1
ATOM 689 O O . VAL A 1 84 ? -4.982 5.028 7.621 1.00 95.69 84 VAL A O 1
ATOM 692 N N . THR A 1 85 ? -5.645 6.282 9.361 1.00 96.12 85 THR A N 1
ATOM 693 C CA . THR A 1 85 ? -5.940 7.503 8.598 1.00 96.12 85 THR A CA 1
ATOM 694 C C . THR A 1 85 ? -4.899 8.584 8.890 1.00 96.12 85 THR A C 1
ATOM 696 O O . THR A 1 85 ? -4.671 8.917 10.053 1.00 96.12 85 THR A O 1
ATOM 699 N N . ASP A 1 86 ? -4.304 9.139 7.838 1.00 94.12 86 ASP A N 1
ATOM 700 C CA . ASP A 1 86 ? -3.618 10.428 7.823 1.00 94.12 86 ASP A CA 1
ATOM 701 C C . ASP A 1 86 ? -4.672 11.531 7.698 1.00 94.12 86 ASP A C 1
ATOM 703 O O . ASP A 1 86 ? -5.319 11.687 6.657 1.00 94.12 86 ASP A O 1
ATOM 707 N N . THR A 1 87 ? -4.871 12.290 8.771 1.00 92.00 87 THR A N 1
ATOM 708 C CA . THR A 1 87 ? -5.916 13.322 8.786 1.00 92.00 87 THR A CA 1
ATOM 709 C C . THR A 1 87 ? -5.523 14.605 8.071 1.00 92.00 87 THR A C 1
ATOM 711 O O . THR A 1 87 ? -6.396 15.427 7.801 1.00 92.00 87 THR A O 1
ATOM 714 N N . LYS A 1 88 ? -4.231 14.794 7.783 1.00 89.38 88 LYS A N 1
ATOM 715 C CA . LYS A 1 88 ? -3.735 15.994 7.115 1.00 89.38 88 LYS A CA 1
ATOM 716 C C . LYS A 1 88 ? -3.864 15.871 5.604 1.00 89.38 88 LYS A C 1
ATOM 718 O O . LYS A 1 88 ? -4.303 16.822 4.970 1.00 89.38 88 LYS A O 1
ATOM 723 N N . HIS A 1 89 ? -3.535 14.702 5.060 1.00 90.75 89 HIS A N 1
ATOM 724 C CA . HIS A 1 89 ? -3.547 14.458 3.614 1.00 90.75 89 HIS A CA 1
ATOM 725 C C . HIS A 1 89 ? -4.751 13.666 3.112 1.00 90.75 89 HIS A C 1
ATOM 727 O O . HIS A 1 89 ? -4.795 13.303 1.942 1.00 90.75 89 HIS A O 1
ATOM 733 N N . TYR A 1 90 ? -5.716 13.365 3.983 1.00 93.62 90 TYR A N 1
ATOM 734 C CA . TYR A 1 90 ? -6.913 12.616 3.607 1.00 93.62 90 TYR A CA 1
ATOM 735 C C . TYR A 1 90 ? -6.588 11.245 2.990 1.00 93.62 90 TYR A C 1
ATOM 737 O O . TYR A 1 90 ? -7.248 10.783 2.056 1.00 93.62 90 TYR A O 1
ATOM 745 N N . LEU A 1 91 ? -5.595 10.554 3.557 1.00 95.25 91 LEU A N 1
ATOM 746 C CA . LEU A 1 91 ? -5.192 9.211 3.139 1.00 95.25 91 LEU A CA 1
ATOM 747 C C . LEU A 1 91 ? -5.538 8.186 4.212 1.00 95.25 91 LEU A C 1
ATOM 749 O O . LEU A 1 91 ? -5.370 8.424 5.403 1.00 95.25 91 LEU A O 1
ATOM 753 N N . CYS A 1 92 ? -5.971 7.003 3.799 1.00 96.06 92 CYS A N 1
ATOM 754 C CA . CYS A 1 92 ? -6.112 5.854 4.678 1.00 96.06 92 CYS A CA 1
ATOM 755 C C . CYS A 1 92 ? -5.295 4.688 4.143 1.00 96.06 92 CYS A C 1
ATOM 757 O O . CYS A 1 92 ? -5.299 4.413 2.946 1.00 96.06 92 CYS A O 1
ATOM 759 N N . TRP A 1 93 ? -4.609 3.999 5.047 1.00 96.38 93 TRP A N 1
ATOM 760 C CA . TRP A 1 93 ? -3.666 2.936 4.747 1.00 96.38 93 TRP A CA 1
ATOM 761 C C . TRP A 1 93 ? -4.091 1.629 5.409 1.00 96.38 93 TRP A C 1
ATOM 763 O O . TRP A 1 93 ? -4.570 1.619 6.549 1.00 96.38 93 TRP A O 1
ATOM 773 N N . ILE A 1 94 ? -3.847 0.512 4.722 1.00 94.31 94 ILE A N 1
ATOM 774 C CA . ILE A 1 94 ? -3.835 -0.806 5.365 1.00 94.31 94 ILE A CA 1
ATOM 775 C C . ILE A 1 94 ? -2.539 -0.908 6.172 1.00 94.31 94 ILE A C 1
ATOM 777 O O . ILE A 1 94 ? -1.452 -0.684 5.641 1.00 94.31 94 ILE A O 1
ATOM 781 N N . ARG A 1 95 ? -2.628 -1.272 7.456 1.00 92.94 95 ARG A N 1
ATOM 782 C CA . ARG A 1 95 ? -1.472 -1.300 8.377 1.00 92.94 95 ARG A CA 1
ATOM 783 C C . ARG A 1 95 ? -0.513 -2.478 8.151 1.00 92.94 95 ARG A C 1
ATOM 785 O O . ARG A 1 95 ? 0.346 -2.749 8.994 1.00 92.94 95 ARG A O 1
ATOM 792 N N . ALA A 1 96 ? -0.645 -3.192 7.037 1.00 90.38 96 ALA A N 1
ATOM 793 C CA . ALA A 1 96 ? 0.232 -4.293 6.692 1.00 90.38 96 ALA A CA 1
ATOM 794 C C . ALA A 1 96 ? 0.450 -4.439 5.180 1.00 90.38 96 ALA A C 1
ATOM 796 O O . ALA A 1 96 ? -0.443 -4.144 4.382 1.00 90.38 96 ALA A O 1
ATOM 797 N N . PRO A 1 97 ? 1.629 -4.950 4.794 1.00 91.06 97 PRO A N 1
ATOM 798 C CA . PRO A 1 97 ? 1.933 -5.306 3.418 1.00 91.06 97 PRO A CA 1
ATOM 799 C C . PRO A 1 97 ? 1.072 -6.455 2.889 1.00 91.06 97 PRO A C 1
ATOM 801 O O . PRO A 1 97 ? 0.637 -7.351 3.626 1.00 91.06 97 PRO A O 1
ATOM 804 N N . TRP A 1 98 ? 0.911 -6.477 1.567 1.00 92.44 98 TRP A N 1
ATOM 805 C CA . TRP A 1 98 ? 0.242 -7.561 0.862 1.00 92.44 98 TRP A CA 1
ATOM 806 C C . TRP A 1 98 ? 0.901 -8.926 1.112 1.00 92.44 98 TRP A C 1
ATOM 808 O O . TRP A 1 98 ? 2.125 -9.054 1.183 1.00 92.44 98 TRP A O 1
ATOM 818 N N . GLY A 1 99 ? 0.079 -9.971 1.212 1.00 89.38 99 GLY A N 1
ATOM 819 C CA . GLY A 1 99 ? 0.502 -11.338 1.535 1.00 89.38 99 GLY A CA 1
ATOM 820 C C . GLY A 1 99 ? 0.265 -11.729 2.993 1.00 89.38 99 GLY A C 1
ATOM 821 O O . GLY A 1 99 ? 0.242 -12.919 3.304 1.00 89.38 99 GLY A O 1
ATOM 822 N N . THR A 1 100 ? 0.016 -10.748 3.860 1.00 88.88 100 THR A N 1
ATOM 823 C CA . THR A 1 100 ? -0.475 -10.974 5.224 1.00 88.88 100 THR A CA 1
ATOM 824 C C . THR A 1 100 ? -2.002 -11.117 5.250 1.00 88.88 100 THR A C 1
ATOM 826 O O . THR A 1 100 ? -2.693 -10.728 4.305 1.00 88.88 100 THR A O 1
ATOM 829 N N . LYS A 1 101 ? -2.538 -11.701 6.326 1.00 88.81 101 LYS A N 1
ATOM 830 C CA . LYS A 1 101 ? -3.977 -11.871 6.559 1.00 88.81 101 LYS A CA 1
ATOM 831 C C . LYS A 1 101 ? -4.373 -11.260 7.891 1.00 88.81 101 LYS A C 1
ATOM 833 O O . LYS A 1 101 ? -3.749 -11.538 8.907 1.00 88.81 101 LYS A O 1
ATOM 838 N N . TRP A 1 102 ? -5.424 -10.463 7.886 1.00 88.25 102 TRP A N 1
ATOM 839 C CA . TRP A 1 102 ? -6.077 -9.973 9.087 1.00 88.25 102 TRP A CA 1
ATOM 840 C C . TRP A 1 102 ? -6.816 -11.117 9.779 1.00 88.25 102 TRP A C 1
ATOM 842 O O . TRP A 1 102 ? -7.548 -11.838 9.108 1.00 88.25 102 TRP A O 1
ATOM 852 N N . ASN A 1 103 ? -6.643 -11.284 11.091 1.00 85.88 103 ASN A N 1
ATOM 853 C CA . ASN A 1 103 ? -7.339 -12.308 11.887 1.00 85.88 103 ASN A CA 1
ATOM 854 C C . ASN A 1 103 ? -8.469 -11.737 12.776 1.00 85.88 103 ASN A C 1
ATOM 856 O O . ASN A 1 103 ? -9.069 -12.475 13.551 1.00 85.88 103 ASN A O 1
ATOM 860 N N . GLY A 1 104 ? -8.741 -10.428 12.692 1.00 83.25 104 GLY A N 1
ATOM 861 C CA . GLY A 1 104 ? -9.667 -9.709 13.581 1.00 83.25 104 GLY A CA 1
ATOM 862 C C . GLY A 1 104 ? -8.977 -8.806 14.611 1.00 83.25 104 GLY A C 1
ATOM 863 O O . GLY A 1 104 ? -9.597 -7.861 15.085 1.00 83.25 104 GLY A O 1
ATOM 864 N N . ASN A 1 105 ? -7.699 -9.052 14.911 1.00 83.19 105 ASN A N 1
ATOM 865 C CA . ASN A 1 105 ? -6.911 -8.304 15.898 1.00 83.19 105 ASN A CA 1
ATOM 866 C C . ASN A 1 105 ? -5.532 -7.869 15.365 1.00 83.19 105 ASN A C 1
ATOM 868 O O . ASN A 1 105 ? -5.042 -6.784 15.674 1.00 83.19 105 ASN A O 1
ATOM 872 N N . ALA A 1 106 ? -4.890 -8.712 14.559 1.00 85.88 106 ALA A N 1
ATOM 873 C CA . ALA A 1 106 ? -3.566 -8.481 14.002 1.00 85.88 106 ALA A CA 1
ATOM 874 C C . ALA A 1 106 ? -3.447 -9.040 12.576 1.00 85.88 106 ALA A C 1
ATOM 876 O O . ALA A 1 106 ? -4.261 -9.845 12.119 1.00 85.88 106 ALA A O 1
ATOM 877 N N . PHE A 1 107 ? -2.398 -8.608 11.874 1.00 87.38 107 PHE A N 1
ATOM 878 C CA . PHE A 1 107 ? -1.994 -9.202 10.604 1.00 87.38 107 PHE A CA 1
ATOM 879 C C . PHE A 1 107 ? -1.016 -10.354 10.848 1.00 87.38 107 PHE A C 1
ATOM 881 O O . PHE A 1 107 ? 0.010 -10.174 11.501 1.00 87.38 107 PHE A O 1
ATOM 888 N N . GLU A 1 108 ? -1.319 -11.519 10.286 1.00 86.44 108 GLU A N 1
ATOM 889 C CA . GLU A 1 108 ? -0.521 -12.740 10.374 1.00 86.44 108 GLU A CA 1
ATOM 890 C C . GLU A 1 108 ? 0.014 -13.175 9.005 1.00 86.44 108 GLU A C 1
ATOM 892 O O . GLU A 1 108 ? -0.510 -12.815 7.947 1.00 86.44 108 GLU A O 1
ATOM 897 N N . GLY A 1 109 ? 1.052 -14.010 9.022 1.00 84.19 109 GLY A N 1
ATOM 898 C CA . GLY A 1 109 ? 1.699 -14.528 7.819 1.00 84.19 109 GLY A CA 1
ATOM 899 C C . GLY A 1 109 ? 2.884 -13.682 7.356 1.00 84.19 109 GLY A C 1
ATOM 900 O O . GLY A 1 109 ? 3.306 -12.736 8.017 1.00 84.19 109 GLY A O 1
ATOM 901 N N . LYS A 1 110 ? 3.468 -14.073 6.220 1.00 85.25 110 LYS A N 1
ATOM 902 C CA . LYS A 1 110 ? 4.641 -13.404 5.646 1.00 85.25 110 LYS A CA 1
ATOM 903 C C . LYS A 1 110 ? 4.217 -12.539 4.461 1.00 85.25 110 LYS A C 1
ATOM 905 O O . LYS A 1 110 ? 3.511 -13.050 3.589 1.00 85.25 110 LYS A O 1
ATOM 910 N N . PRO A 1 111 ? 4.669 -11.277 4.383 1.00 88.88 111 PRO A N 1
ATOM 911 C CA . PRO A 1 111 ? 4.416 -10.467 3.207 1.00 88.88 111 PRO A CA 1
ATOM 912 C C . PRO A 1 111 ? 5.058 -11.069 1.968 1.00 88.88 111 PRO A C 1
ATOM 914 O O . PRO A 1 111 ? 6.105 -11.718 2.037 1.00 88.88 111 PRO A O 1
ATOM 917 N N . ILE A 1 112 ? 4.440 -10.812 0.822 1.00 89.19 112 ILE A N 1
ATOM 918 C CA . ILE A 1 112 ? 5.000 -11.196 -0.467 1.00 89.19 112 ILE A CA 1
ATOM 919 C C . ILE A 1 112 ? 5.699 -10.004 -1.105 1.00 89.19 112 ILE A C 1
ATOM 921 O O . ILE A 1 112 ? 5.270 -8.859 -0.967 1.00 89.19 112 ILE A O 1
ATOM 925 N N . ALA A 1 113 ? 6.809 -10.286 -1.777 1.00 92.31 113 ALA A N 1
ATOM 926 C CA . ALA A 1 113 ? 7.528 -9.319 -2.585 1.00 92.31 113 ALA A CA 1
ATOM 927 C C . ALA A 1 113 ? 7.346 -9.683 -4.060 1.00 92.31 113 ALA A C 1
ATOM 929 O O . ALA A 1 113 ? 7.476 -10.853 -4.439 1.00 92.31 113 ALA A O 1
ATOM 930 N N . VAL A 1 114 ? 7.027 -8.693 -4.886 1.00 94.94 114 VAL A N 1
ATOM 931 C CA . VAL A 1 114 ? 6.745 -8.877 -6.314 1.00 94.94 114 VAL A CA 1
ATOM 932 C C . VAL A 1 114 ? 7.474 -7.826 -7.138 1.00 94.94 114 VAL A C 1
ATOM 934 O O . VAL A 1 114 ? 7.949 -6.827 -6.599 1.00 94.94 114 VAL A O 1
ATOM 937 N N . ASN A 1 115 ? 7.595 -8.082 -8.437 1.00 96.88 115 ASN A N 1
ATOM 938 C CA . ASN A 1 115 ? 8.158 -7.104 -9.358 1.00 96.88 115 ASN A CA 1
ATOM 939 C C . ASN A 1 115 ? 7.170 -5.956 -9.603 1.00 96.88 115 ASN A C 1
ATOM 941 O O . ASN A 1 115 ? 5.967 -6.099 -9.359 1.00 96.88 115 ASN A O 1
ATOM 945 N N . TRP A 1 116 ? 7.681 -4.817 -10.064 1.00 97.25 116 TRP A N 1
ATOM 946 C CA . TRP A 1 116 ? 6.858 -3.624 -10.222 1.00 97.25 116 TRP A CA 1
ATOM 947 C C . TRP A 1 116 ? 5.776 -3.814 -11.285 1.00 97.25 116 TRP A C 1
ATOM 949 O O . TRP A 1 116 ? 4.645 -3.406 -11.066 1.00 97.25 116 TRP A O 1
ATOM 959 N N . ARG A 1 117 ? 6.071 -4.517 -12.390 1.00 96.00 117 ARG A N 1
ATOM 960 C CA . ARG A 1 117 ? 5.085 -4.787 -13.456 1.00 96.00 117 ARG A CA 1
ATOM 961 C C . ARG A 1 117 ? 3.869 -5.560 -12.941 1.00 96.00 117 ARG A C 1
ATOM 963 O O . ARG A 1 117 ? 2.738 -5.279 -13.327 1.00 96.00 117 ARG A O 1
ATOM 970 N N . ASP A 1 118 ? 4.094 -6.540 -12.070 1.00 97.00 118 ASP A N 1
ATOM 971 C CA . ASP A 1 118 ? 3.025 -7.292 -11.422 1.00 97.00 118 ASP A CA 1
ATOM 972 C C . ASP A 1 118 ? 2.264 -6.411 -10.429 1.00 97.00 118 ASP A C 1
ATOM 974 O O . ASP A 1 118 ? 1.036 -6.479 -10.384 1.00 97.00 118 ASP A O 1
ATOM 978 N N . ALA A 1 119 ? 2.970 -5.577 -9.659 1.00 97.00 119 ALA A N 1
ATOM 979 C CA . ALA A 1 119 ? 2.361 -4.634 -8.727 1.00 97.00 119 ALA A CA 1
ATOM 980 C C . ALA A 1 119 ? 1.451 -3.632 -9.452 1.00 97.00 119 ALA A C 1
ATOM 982 O O . ALA A 1 119 ? 0.270 -3.532 -9.121 1.00 97.00 119 ALA A O 1
ATOM 983 N N . SER A 1 120 ? 1.974 -2.947 -10.470 1.00 96.75 120 SER A N 1
ATOM 984 C CA . SER A 1 120 ? 1.270 -1.895 -11.197 1.00 96.75 120 SER A CA 1
ATOM 985 C C . SER A 1 120 ? 0.110 -2.448 -12.026 1.00 96.75 120 SER A C 1
ATOM 987 O O . SER A 1 120 ? -1.003 -1.928 -11.976 1.00 96.75 120 SER A O 1
ATOM 989 N N . SER A 1 121 ? 0.300 -3.592 -12.691 1.00 96.56 121 SER A N 1
ATOM 990 C CA . SER A 1 121 ? -0.774 -4.255 -13.441 1.00 96.56 121 SER A CA 1
ATOM 991 C C . SER A 1 121 ? -1.928 -4.728 -12.549 1.00 96.56 121 SER A C 1
ATOM 993 O O . SER A 1 121 ? -3.094 -4.692 -12.961 1.00 96.56 121 SER A O 1
ATOM 995 N N . LEU A 1 122 ? -1.632 -5.203 -11.335 1.00 96.38 122 LEU A N 1
ATOM 996 C CA . LEU A 1 122 ? -2.657 -5.698 -10.417 1.00 96.38 122 LEU A CA 1
ATOM 997 C C . LEU A 1 122 ? -3.328 -4.572 -9.638 1.00 96.38 122 LEU A C 1
ATOM 999 O O . LEU A 1 122 ? -4.547 -4.587 -9.517 1.00 96.38 122 LEU A O 1
ATOM 1003 N N . PHE A 1 123 ? -2.569 -3.612 -9.123 1.00 96.75 123 PHE A N 1
ATOM 1004 C CA . PHE A 1 123 ? -3.051 -2.681 -8.097 1.00 96.75 123 PHE A CA 1
ATOM 1005 C C . PHE A 1 123 ? -3.102 -1.227 -8.539 1.00 96.75 123 PHE A C 1
ATOM 1007 O O . PHE A 1 123 ? -3.656 -0.402 -7.815 1.00 96.75 123 PHE A O 1
ATOM 1014 N N . GLY A 1 124 ? -2.602 -0.949 -9.739 1.00 96.12 124 GLY A N 1
ATOM 1015 C CA . GLY A 1 124 ? -2.701 0.329 -10.414 1.00 96.12 124 GLY A CA 1
ATOM 1016 C C . GLY A 1 124 ? -1.350 0.980 -10.649 1.00 96.12 124 GLY A C 1
ATOM 1017 O O . GLY A 1 124 ? -0.354 0.677 -9.996 1.00 96.12 124 GLY A O 1
ATOM 1018 N N . GLU A 1 125 ? -1.335 1.857 -11.635 1.00 95.88 125 GLU A N 1
ATOM 1019 C CA . GLU A 1 125 ? -0.147 2.477 -12.197 1.00 95.88 125 GLU A CA 1
ATOM 1020 C C . GLU A 1 125 ? -0.359 3.987 -12.193 1.00 95.88 125 GLU A C 1
ATOM 1022 O O . GLU A 1 125 ? -1.416 4.473 -12.595 1.00 95.88 125 GLU A O 1
ATOM 1027 N N . GLY A 1 126 ? 0.620 4.715 -11.675 1.00 92.62 126 GLY A N 1
ATOM 1028 C CA . GLY A 1 126 ? 0.623 6.165 -11.651 1.00 92.62 126 GLY A CA 1
ATOM 1029 C C . GLY A 1 126 ? 1.289 6.726 -12.900 1.00 92.62 126 GLY A C 1
ATOM 1030 O O . GLY A 1 126 ? 1.117 6.211 -14.005 1.00 92.62 126 GLY A O 1
ATOM 1031 N N . ILE A 1 127 ? 2.058 7.794 -12.718 1.00 90.50 127 ILE A N 1
ATOM 1032 C CA . ILE A 1 127 ? 2.699 8.507 -13.825 1.00 90.50 127 ILE A CA 1
ATOM 1033 C C . ILE A 1 127 ? 4.197 8.227 -13.891 1.00 90.50 127 ILE A C 1
ATOM 1035 O O . ILE A 1 127 ? 4.819 7.751 -12.939 1.00 90.50 127 ILE A O 1
ATOM 1039 N N . TYR A 1 128 ? 4.797 8.582 -15.025 1.00 89.88 128 TYR A N 1
ATOM 1040 C CA . TYR A 1 128 ? 6.233 8.807 -15.068 1.00 89.88 128 TYR A CA 1
ATOM 1041 C C . TYR A 1 128 ? 6.574 10.057 -14.254 1.00 89.88 128 TYR A C 1
ATOM 1043 O O . TYR A 1 128 ? 6.017 11.132 -14.485 1.00 89.88 128 TYR A O 1
ATOM 1051 N N . ARG A 1 129 ? 7.506 9.910 -13.316 1.00 82.25 129 ARG A N 1
ATOM 1052 C CA . ARG A 1 129 ? 8.002 10.993 -12.477 1.00 82.25 129 ARG A CA 1
ATOM 1053 C C . ARG A 1 129 ? 9.518 11.004 -12.545 1.00 82.25 129 ARG A C 1
ATOM 1055 O O . ARG A 1 129 ? 10.175 10.112 -12.012 1.00 82.25 129 ARG A O 1
ATOM 1062 N N . GLU A 1 130 ? 10.060 12.027 -13.194 1.00 78.69 130 GLU A N 1
ATOM 1063 C CA . GLU A 1 130 ? 11.492 12.300 -13.152 1.00 78.69 130 GLU A CA 1
ATOM 1064 C C . GLU A 1 130 ? 11.922 12.610 -11.710 1.00 78.69 130 GLU A C 1
ATOM 1066 O O . GLU A 1 130 ? 11.132 13.125 -10.911 1.00 78.69 130 GLU A O 1
ATOM 1071 N N . TYR A 1 131 ? 13.170 12.277 -11.367 1.00 68.62 131 TYR A N 1
ATOM 1072 C CA . TYR A 1 131 ? 13.723 12.580 -10.052 1.00 68.62 131 TYR A CA 1
ATOM 1073 C C . TYR A 1 131 ? 13.651 14.085 -9.794 1.00 68.62 131 TYR A C 1
ATOM 1075 O O . TYR A 1 131 ? 14.408 14.873 -10.359 1.00 68.62 131 TYR A O 1
ATOM 1083 N N . TYR A 1 132 ? 12.760 14.483 -8.895 1.00 63.34 132 TYR A N 1
ATOM 1084 C CA . TYR A 1 132 ? 12.696 15.843 -8.403 1.00 63.34 132 TYR A CA 1
ATOM 1085 C C . TYR A 1 132 ? 13.036 15.826 -6.924 1.00 63.34 132 TYR A C 1
ATOM 1087 O O . TYR A 1 132 ? 12.386 15.159 -6.120 1.00 63.34 132 TYR A O 1
ATOM 1095 N N . LYS A 1 133 ? 14.069 16.577 -6.541 1.00 58.97 133 LYS A N 1
ATOM 1096 C CA . LYS A 1 133 ? 14.388 16.794 -5.133 1.00 58.97 133 LYS A CA 1
ATOM 1097 C C . LYS A 1 133 ? 13.259 17.629 -4.537 1.00 58.97 133 LYS A C 1
ATOM 1099 O O . LYS A 1 133 ? 13.335 18.852 -4.566 1.00 58.97 133 LYS A O 1
ATOM 1104 N N . ASN A 1 134 ? 12.230 16.977 -3.996 1.00 56.00 134 ASN A N 1
ATOM 1105 C CA . ASN A 1 134 ? 11.115 17.689 -3.394 1.00 56.00 134 ASN A CA 1
ATOM 1106 C C . ASN A 1 134 ? 11.631 18.453 -2.165 1.00 56.00 134 ASN A C 1
ATOM 1108 O O . ASN A 1 134 ? 12.033 17.856 -1.159 1.00 56.00 134 ASN A O 1
ATOM 1112 N N . THR A 1 135 ? 11.788 19.768 -2.300 1.00 56.62 135 THR A N 1
ATOM 1113 C CA . THR A 1 135 ? 12.223 20.670 -1.223 1.00 56.62 135 THR A CA 1
ATOM 1114 C C . THR A 1 135 ? 11.041 21.235 -0.452 1.00 56.62 135 THR A C 1
ATOM 1116 O O . THR A 1 135 ? 11.255 21.862 0.583 1.00 56.62 135 THR A O 1
ATOM 1119 N N . LYS A 1 136 ? 9.820 21.004 -0.942 1.00 66.50 136 LYS A N 1
ATOM 1120 C CA . LYS A 1 136 ? 8.576 21.449 -0.334 1.00 66.50 136 LYS A CA 1
ATOM 1121 C C . LYS A 1 136 ? 7.846 20.268 0.293 1.00 66.50 136 LYS A C 1
ATOM 1123 O O . LYS A 1 136 ? 8.070 19.110 -0.057 1.00 66.50 136 LYS A O 1
ATOM 1128 N N . GLU A 1 137 ? 7.015 20.593 1.268 1.00 72.31 137 GLU A N 1
ATOM 1129 C CA . GLU A 1 137 ? 6.060 19.659 1.841 1.00 72.31 137 GLU A CA 1
ATOM 1130 C C . GLU A 1 137 ? 5.035 19.260 0.774 1.00 72.31 137 GLU A C 1
ATOM 1132 O O . GLU A 1 137 ? 4.594 20.115 0.009 1.00 72.31 137 GLU A O 1
ATOM 1137 N N . VAL A 1 138 ? 4.687 17.972 0.716 1.00 77.94 138 VAL A N 1
ATOM 1138 C CA . VAL A 1 138 ? 3.622 17.471 -0.163 1.00 77.94 138 VAL A CA 1
ATOM 1139 C C . VAL A 1 138 ? 2.291 17.975 0.373 1.00 77.94 138 VAL A C 1
ATOM 1141 O O . VAL A 1 138 ? 1.967 17.715 1.531 1.00 77.94 138 VAL A O 1
ATOM 1144 N N . ASP A 1 139 ? 1.520 18.673 -0.453 1.00 80.56 139 ASP A N 1
ATOM 1145 C CA . ASP A 1 139 ? 0.176 19.102 -0.085 1.00 80.56 139 ASP A CA 1
ATOM 1146 C C . ASP A 1 139 ? -0.911 18.170 -0.658 1.00 80.56 139 ASP A C 1
ATOM 1148 O O . ASP A 1 139 ? -0.644 17.195 -1.365 1.00 80.56 139 ASP A O 1
ATOM 1152 N N . CYS A 1 140 ? -2.172 18.432 -0.300 1.00 78.62 140 CYS A N 1
ATOM 1153 C CA . CYS A 1 140 ? -3.299 17.630 -0.786 1.00 78.62 140 CYS A CA 1
ATOM 1154 C C . CYS A 1 140 ? -3.539 17.808 -2.292 1.00 78.62 140 CYS A C 1
ATOM 1156 O O . CYS A 1 140 ? -4.007 16.880 -2.946 1.00 78.62 140 CYS A O 1
ATOM 1158 N N . LEU A 1 141 ? -3.215 18.979 -2.846 1.00 77.50 141 LEU A N 1
ATOM 1159 C CA . LEU A 1 141 ? -3.438 19.285 -4.255 1.00 77.50 141 LEU A CA 1
ATOM 1160 C C . LEU A 1 141 ? -2.477 18.480 -5.138 1.00 77.50 141 LEU A C 1
ATOM 1162 O O . LEU A 1 141 ? -2.892 17.927 -6.156 1.00 77.50 141 LEU A O 1
ATOM 1166 N N . ASP A 1 142 ? -1.221 18.348 -4.714 1.00 77.06 142 ASP A N 1
ATOM 1167 C CA . ASP A 1 142 ? -0.207 17.520 -5.366 1.00 77.06 142 ASP A CA 1
ATOM 1168 C C . ASP A 1 142 ? -0.625 16.039 -5.420 1.00 77.06 142 ASP A C 1
ATOM 1170 O O . ASP A 1 142 ? -0.440 15.352 -6.433 1.00 77.06 142 ASP A O 1
ATOM 1174 N N . ILE A 1 143 ? -1.212 15.539 -4.328 1.00 81.69 143 ILE A N 1
ATOM 1175 C CA . ILE A 1 143 ? -1.745 14.172 -4.238 1.00 81.69 143 ILE A CA 1
ATOM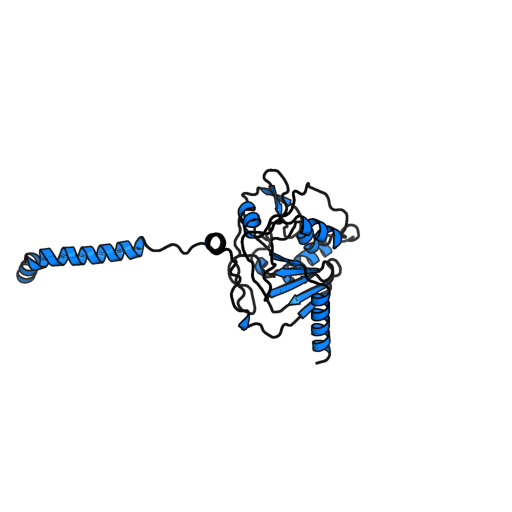 1176 C C . ILE A 1 143 ? -2.937 14.007 -5.184 1.00 81.69 143 ILE A C 1
ATOM 1178 O O . ILE A 1 143 ? -2.979 13.047 -5.964 1.00 81.69 143 ILE A O 1
ATOM 1182 N N . ASP A 1 144 ? -3.874 14.954 -5.159 1.00 78.19 144 ASP A N 1
ATOM 1183 C CA . ASP A 1 144 ? -5.067 14.917 -5.996 1.00 78.19 144 ASP A CA 1
ATOM 1184 C C . ASP A 1 144 ? -4.694 14.912 -7.480 1.00 78.19 144 ASP A C 1
ATOM 1186 O O . ASP A 1 144 ? -5.143 14.026 -8.210 1.00 78.19 144 ASP A O 1
ATOM 1190 N N . ILE A 1 145 ? -3.822 15.815 -7.939 1.00 74.69 145 ILE A N 1
ATOM 1191 C CA . ILE A 1 145 ? -3.387 15.897 -9.346 1.00 74.69 145 ILE A CA 1
ATOM 1192 C C . ILE A 1 145 ? -2.807 14.563 -9.836 1.00 74.69 145 ILE A C 1
ATOM 1194 O O . ILE A 1 145 ? -3.133 14.106 -10.934 1.00 74.69 145 ILE A O 1
ATOM 1198 N N . ASN A 1 146 ? -1.984 13.895 -9.025 1.00 74.00 146 ASN A N 1
ATOM 1199 C CA . ASN A 1 146 ? -1.450 12.584 -9.397 1.00 74.00 146 ASN A CA 1
ATOM 1200 C C . ASN A 1 146 ? -2.521 11.506 -9.458 1.00 74.00 146 ASN A C 1
ATOM 1202 O O . ASN A 1 146 ? -2.497 10.664 -10.355 1.00 74.00 146 ASN A O 1
ATOM 1206 N N . SER A 1 147 ? -3.464 11.531 -8.518 1.00 74.06 147 SER A N 1
ATOM 1207 C CA . SER A 1 147 ? -4.539 10.546 -8.479 1.00 74.06 147 SER A CA 1
ATOM 1208 C C . SER A 1 147 ? -5.453 10.620 -9.712 1.00 74.06 147 SER A C 1
ATOM 1210 O O . SER A 1 147 ? -5.988 9.594 -10.126 1.00 74.06 147 SER A O 1
ATOM 1212 N N . HIS A 1 148 ? -5.570 11.787 -10.362 1.00 78.44 148 HIS A N 1
ATOM 1213 C CA . HIS A 1 148 ? -6.340 11.945 -11.603 1.00 78.44 148 HIS A CA 1
ATOM 1214 C C . HIS A 1 148 ? -5.711 11.222 -12.801 1.00 78.44 148 HIS A C 1
ATOM 1216 O O . HIS A 1 148 ? -6.431 10.730 -13.666 1.00 78.44 148 HIS A O 1
ATOM 1222 N N . ASN A 1 149 ? -4.381 11.119 -12.844 1.00 84.69 149 ASN A N 1
ATOM 1223 C CA . ASN A 1 149 ? -3.657 10.421 -13.913 1.00 84.69 149 ASN A CA 1
ATOM 1224 C C . ASN A 1 149 ? -3.413 8.939 -13.592 1.00 84.69 149 ASN A C 1
ATOM 1226 O O . ASN A 1 149 ? -2.651 8.259 -14.278 1.00 84.69 149 ASN A O 1
ATOM 1230 N N . TYR A 1 150 ? -4.051 8.437 -12.538 1.00 92.75 150 TYR A N 1
ATOM 1231 C CA . TYR A 1 150 ? -3.860 7.086 -12.053 1.00 92.75 150 TYR A CA 1
ATOM 1232 C C . TYR A 1 150 ? -4.672 6.075 -12.864 1.00 92.75 150 TYR A C 1
ATOM 1234 O O . TYR A 1 150 ? -5.902 6.135 -12.949 1.00 92.75 150 TYR A O 1
ATOM 1242 N N . LYS A 1 151 ? -3.994 5.064 -13.398 1.00 95.06 151 LYS A N 1
ATOM 1243 C CA . LYS A 1 151 ? -4.623 3.930 -14.065 1.00 95.06 151 LYS A CA 1
ATOM 1244 C C . LYS A 1 151 ? -4.969 2.850 -13.047 1.00 95.06 151 LYS A C 1
ATOM 1246 O O . LYS A 1 151 ? -4.100 2.263 -12.406 1.00 95.06 151 LYS A O 1
ATOM 1251 N N . LYS A 1 152 ? -6.260 2.533 -12.937 1.00 93.81 152 LYS A N 1
ATOM 1252 C CA . LYS A 1 152 ? -6.757 1.474 -12.048 1.00 93.81 152 LYS A CA 1
ATOM 1253 C C . LYS A 1 152 ? -6.151 0.108 -12.405 1.00 93.81 152 LYS A C 1
ATOM 1255 O O . LYS A 1 152 ? -6.096 -0.271 -13.574 1.00 93.81 152 LYS A O 1
ATOM 1260 N N . GLY A 1 153 ? -5.743 -0.639 -11.381 1.00 94.38 153 GLY A N 1
ATOM 1261 C CA . GLY A 1 153 ? -5.258 -2.010 -11.520 1.00 94.38 153 GLY A CA 1
ATOM 1262 C C . GLY A 1 153 ? -6.364 -3.024 -11.823 1.00 94.38 153 GLY A C 1
ATOM 1263 O O . GLY A 1 153 ? -7.554 -2.764 -11.645 1.00 94.38 153 GLY A O 1
ATOM 1264 N N . ASN A 1 154 ? -5.959 -4.215 -12.261 1.00 94.31 154 ASN A N 1
ATOM 1265 C CA . ASN A 1 154 ? -6.875 -5.293 -12.649 1.00 94.31 154 ASN A CA 1
ATOM 1266 C C . ASN A 1 154 ? -7.390 -6.150 -11.478 1.00 94.31 154 ASN A C 1
ATOM 1268 O O . ASN A 1 154 ? -8.124 -7.109 -11.710 1.00 94.31 154 ASN A O 1
ATOM 1272 N N . CYS A 1 155 ? -6.947 -5.888 -10.251 1.00 93.75 155 CYS A N 1
ATOM 1273 C CA . CYS A 1 155 ? -7.266 -6.662 -9.058 1.00 93.75 155 CYS A CA 1
ATOM 1274 C C . CYS A 1 155 ? -8.041 -5.793 -8.066 1.00 93.75 155 CYS A C 1
ATOM 1276 O O . CYS A 1 155 ? -7.599 -4.701 -7.716 1.00 93.75 155 CYS A O 1
ATOM 1278 N N . GLU A 1 156 ? -9.176 -6.288 -7.583 1.00 92.25 156 GLU A N 1
ATOM 1279 C CA . GLU A 1 156 ? -9.911 -5.649 -6.500 1.00 92.25 156 GLU A CA 1
ATOM 1280 C C . GLU A 1 156 ? -9.237 -5.936 -5.157 1.00 92.25 156 GLU A C 1
ATOM 1282 O O . GLU A 1 156 ? -8.933 -7.081 -4.801 1.00 92.25 156 GLU A O 1
ATOM 1287 N N . VAL A 1 157 ? -9.026 -4.877 -4.387 1.00 92.56 157 VAL A N 1
ATOM 1288 C CA . VAL A 1 157 ? -8.467 -4.959 -3.046 1.00 92.56 157 VAL A CA 1
ATOM 1289 C C . VAL A 1 157 ? -9.576 -4.578 -2.079 1.00 92.56 157 VAL A C 1
ATOM 1291 O O . VAL A 1 157 ? -9.896 -3.403 -1.952 1.00 92.56 157 VAL A O 1
ATOM 1294 N N . ALA A 1 158 ? -10.185 -5.567 -1.423 1.00 89.75 158 ALA A N 1
ATOM 1295 C CA . ALA A 1 158 ? -11.250 -5.358 -0.446 1.00 89.75 158 ALA A CA 1
ATOM 1296 C C . ALA A 1 158 ? -10.719 -5.527 0.985 1.00 89.75 158 ALA A C 1
ATOM 1298 O O . ALA A 1 158 ? -10.233 -6.594 1.367 1.00 89.75 158 ALA A O 1
ATOM 1299 N N . PHE A 1 159 ? -10.821 -4.482 1.802 1.00 90.31 159 PHE A N 1
ATOM 1300 C CA . PHE A 1 159 ? -10.400 -4.500 3.201 1.00 90.31 159 PHE A CA 1
ATOM 1301 C C . PHE A 1 159 ? -11.161 -3.466 4.037 1.00 90.31 159 PHE A C 1
ATOM 1303 O O . PHE A 1 159 ? -11.479 -2.386 3.545 1.00 90.31 159 PHE A O 1
ATOM 1310 N N . ALA A 1 160 ? -11.454 -3.793 5.301 1.00 88.19 160 ALA A N 1
ATOM 1311 C CA . ALA A 1 160 ? -12.184 -2.931 6.234 1.00 88.19 160 ALA A CA 1
ATOM 1312 C C . ALA A 1 160 ? -13.433 -2.261 5.614 1.00 88.19 160 ALA A C 1
ATOM 1314 O O . ALA A 1 160 ? -13.593 -1.045 5.701 1.00 88.19 160 ALA A O 1
ATOM 1315 N N . ASN A 1 161 ? -14.289 -3.050 4.950 1.00 86.69 161 ASN A N 1
ATOM 1316 C CA . ASN A 1 161 ? -15.517 -2.606 4.265 1.00 86.69 161 ASN A CA 1
ATOM 1317 C C . ASN A 1 161 ? -15.310 -1.579 3.134 1.00 86.69 161 ASN A C 1
ATOM 1319 O O . ASN A 1 161 ? -16.235 -0.863 2.769 1.00 86.69 161 ASN A O 1
ATOM 1323 N N . ASN A 1 162 ? -14.103 -1.505 2.573 1.00 87.94 162 ASN A N 1
ATOM 1324 C CA . ASN A 1 162 ? -13.757 -0.641 1.447 1.00 87.94 162 ASN A CA 1
ATOM 1325 C C . ASN A 1 162 ? -13.104 -1.475 0.336 1.00 87.94 162 ASN A C 1
ATOM 1327 O O . ASN A 1 162 ? -12.348 -2.399 0.638 1.00 87.94 162 ASN A O 1
ATOM 1331 N N . SER A 1 163 ? -13.362 -1.145 -0.931 1.00 89.19 163 SER A N 1
ATOM 1332 C CA . SER A 1 163 ? -12.822 -1.848 -2.114 1.00 89.19 163 SER A CA 1
ATOM 1333 C C . SER A 1 163 ? -12.000 -0.958 -3.058 1.00 89.19 163 SER A C 1
ATOM 1335 O O . SER A 1 163 ? -11.493 -1.413 -4.082 1.00 89.19 163 SER A O 1
ATOM 1337 N N . ASN A 1 164 ? -11.844 0.322 -2.720 1.00 90.06 164 ASN A N 1
ATOM 1338 C CA . ASN A 1 164 ? -11.113 1.329 -3.495 1.00 90.06 164 ASN A CA 1
ATOM 1339 C C . ASN A 1 164 ? -9.624 1.431 -3.115 1.00 90.06 164 ASN A C 1
ATOM 1341 O O . ASN A 1 164 ? -8.992 2.462 -3.344 1.00 90.06 164 ASN A O 1
ATOM 1345 N N . TRP A 1 165 ? -9.069 0.383 -2.513 1.00 95.00 165 TRP A N 1
ATOM 1346 C CA . TRP A 1 165 ? -7.660 0.322 -2.148 1.00 95.00 165 TRP A CA 1
ATOM 1347 C C . TRP A 1 165 ? -6.788 0.120 -3.390 1.00 95.00 165 TRP A C 1
ATOM 1349 O O . TRP A 1 165 ? -7.116 -0.675 -4.272 1.00 95.00 165 TRP A O 1
ATOM 1359 N N . ARG A 1 166 ? -5.658 0.826 -3.449 1.00 95.81 166 ARG A N 1
ATOM 1360 C CA . ARG A 1 166 ? -4.759 0.823 -4.610 1.00 95.81 166 ARG A CA 1
ATOM 1361 C C . ARG A 1 166 ? -3.293 0.956 -4.212 1.00 95.81 166 ARG A C 1
ATOM 1363 O O . ARG A 1 166 ? -2.984 1.261 -3.057 1.00 95.81 166 ARG A O 1
ATOM 1370 N N . LEU A 1 167 ? -2.398 0.719 -5.171 1.00 96.56 167 LEU A N 1
ATOM 1371 C CA . LEU A 1 167 ? -0.966 0.967 -4.992 1.00 96.56 167 LEU A CA 1
ATOM 1372 C C . LEU A 1 167 ? -0.738 2.478 -4.773 1.00 96.56 167 LEU A C 1
ATOM 1374 O O . LEU A 1 167 ? -1.273 3.275 -5.553 1.00 96.56 167 LEU A O 1
ATOM 1378 N N . PRO A 1 168 ? 0.004 2.896 -3.732 1.00 95.56 168 PRO A N 1
ATOM 1379 C CA . PRO A 1 168 ? 0.256 4.306 -3.467 1.00 95.56 168 PRO A CA 1
ATOM 1380 C C . PRO A 1 168 ? 1.197 4.906 -4.508 1.00 95.56 168 PRO A C 1
ATOM 1382 O O . PRO A 1 168 ? 2.150 4.264 -4.938 1.00 95.56 168 PRO A O 1
ATOM 1385 N N . THR A 1 169 ? 0.954 6.151 -4.888 1.00 93.75 169 THR A N 1
ATOM 1386 C CA . THR A 1 169 ? 1.886 6.984 -5.659 1.00 93.75 169 THR A CA 1
ATOM 1387 C C . THR A 1 169 ? 3.124 7.324 -4.826 1.00 93.75 169 THR A C 1
ATOM 1389 O O . THR A 1 169 ? 3.148 7.150 -3.602 1.00 93.75 169 THR A O 1
ATOM 1392 N N . SER A 1 170 ? 4.179 7.817 -5.471 1.00 90.12 170 SER A N 1
ATOM 1393 C 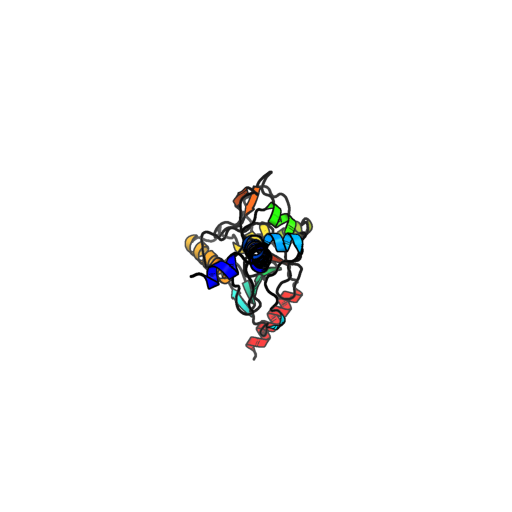CA . SER A 1 170 ? 5.406 8.190 -4.771 1.00 90.12 170 SER A CA 1
ATOM 1394 C C . SER A 1 170 ? 5.191 9.385 -3.833 1.00 90.12 170 SER A C 1
ATOM 1396 O O . SER A 1 170 ? 5.822 9.433 -2.780 1.00 90.12 170 SER A O 1
ATOM 1398 N N . LEU A 1 171 ? 4.273 10.309 -4.159 1.00 88.50 171 LEU A N 1
ATOM 1399 C CA . LEU A 1 171 ? 3.918 11.436 -3.284 1.00 88.50 171 LEU A CA 1
ATOM 1400 C C . LEU A 1 171 ? 3.108 10.996 -2.063 1.00 88.50 171 LEU A C 1
ATOM 1402 O O . LEU A 1 171 ? 3.346 11.476 -0.960 1.00 88.50 171 LEU A O 1
ATOM 1406 N N . GLU A 1 172 ? 2.195 10.038 -2.220 1.00 91.44 172 GLU A N 1
ATOM 1407 C CA . GLU A 1 172 ? 1.483 9.473 -1.069 1.00 91.44 172 GLU A CA 1
ATOM 1408 C C . GLU A 1 172 ? 2.449 8.757 -0.118 1.00 91.44 172 GLU A C 1
ATOM 1410 O O . GLU A 1 172 ? 2.301 8.845 1.093 1.00 91.44 172 GLU A O 1
ATOM 1415 N N . LEU A 1 173 ? 3.483 8.082 -0.629 1.00 90.38 173 LEU A N 1
ATOM 1416 C CA . LEU A 1 173 ? 4.526 7.500 0.226 1.00 90.38 173 LEU A CA 1
ATOM 1417 C C . LEU A 1 173 ? 5.424 8.565 0.884 1.00 90.38 173 LEU A C 1
ATOM 1419 O O . LEU A 1 173 ? 5.939 8.341 1.986 1.00 90.38 173 LEU A O 1
ATOM 1423 N N . GLU A 1 174 ? 5.603 9.730 0.256 1.00 86.00 174 GLU A N 1
ATOM 1424 C CA . GLU A 1 174 ? 6.319 10.867 0.851 1.00 86.00 174 GLU A CA 1
ATOM 1425 C C . GLU A 1 174 ? 5.615 11.417 2.099 1.00 86.00 174 GLU A C 1
ATOM 1427 O O . GLU A 1 174 ? 6.299 11.843 3.037 1.00 86.00 174 GLU A O 1
ATOM 1432 N N . THR A 1 175 ? 4.282 11.327 2.188 1.00 86.75 175 THR A N 1
ATOM 1433 C CA . THR A 1 175 ? 3.546 11.783 3.382 1.00 86.75 175 THR A CA 1
ATOM 1434 C C . THR A 1 175 ? 3.921 11.004 4.642 1.00 86.75 175 THR A C 1
ATOM 1436 O O . THR A 1 175 ? 3.889 11.555 5.741 1.00 86.75 175 THR A O 1
ATOM 1439 N N . LEU A 1 176 ? 4.375 9.752 4.493 1.00 85.69 176 LEU A N 1
ATOM 1440 C CA . LEU A 1 176 ? 4.869 8.924 5.598 1.00 85.69 176 LEU A CA 1
ATOM 1441 C C . LEU A 1 176 ? 6.217 9.394 6.158 1.00 85.69 176 LEU A C 1
ATOM 1443 O O . LEU A 1 176 ? 6.650 8.882 7.188 1.00 85.69 176 LEU A O 1
ATOM 1447 N N . HIS A 1 177 ? 6.908 10.300 5.464 1.00 77.25 177 HIS A N 1
ATOM 1448 C CA . HIS A 1 177 ? 8.220 10.801 5.860 1.00 77.25 177 HIS A CA 1
ATOM 1449 C C . HIS A 1 177 ? 8.132 12.220 6.392 1.00 77.25 177 HIS A C 1
ATOM 1451 O O . HIS A 1 177 ? 8.823 12.512 7.348 1.00 77.25 177 HIS A O 1
ATOM 1457 N N . TYR A 1 178 ? 7.265 13.073 5.843 1.00 64.31 178 TYR A N 1
ATOM 1458 C CA . TYR A 1 178 ? 7.035 14.451 6.296 1.00 64.31 178 TYR A CA 1
ATOM 1459 C C . TYR A 1 178 ? 8.318 15.286 6.426 1.00 64.31 178 TYR A C 1
ATOM 1461 O O . TYR A 1 178 ? 9.046 15.265 7.421 1.00 64.31 178 TYR A O 1
ATOM 1469 N N . LYS A 1 179 ? 8.627 16.032 5.368 1.00 61.06 179 LYS A N 1
ATOM 1470 C CA . LYS A 1 179 ? 9.908 16.713 5.200 1.00 61.06 179 LYS A CA 1
ATOM 1471 C C . LYS A 1 179 ? 9.781 18.194 5.542 1.00 61.06 179 LYS A C 1
ATOM 1473 O O . LYS A 1 179 ? 9.657 19.016 4.649 1.00 61.06 179 LYS A O 1
ATOM 1478 N N . ASN A 1 180 ? 9.932 18.536 6.821 1.00 50.47 180 ASN A N 1
ATOM 1479 C CA . ASN A 1 180 ? 10.435 19.866 7.188 1.00 50.47 180 ASN A CA 1
ATOM 1480 C C . ASN A 1 180 ? 11.803 19.769 7.884 1.00 50.47 180 ASN A C 1
ATOM 1482 O O . ASN A 1 180 ? 12.090 20.407 8.890 1.00 50.47 180 ASN A O 1
ATOM 1486 N N . ALA A 1 181 ? 12.681 18.922 7.330 1.00 46.41 181 ALA A N 1
ATOM 1487 C CA . ALA A 1 181 ? 14.050 18.715 7.811 1.00 46.41 181 ALA A CA 1
ATOM 1488 C C . ALA A 1 181 ? 14.939 19.971 7.708 1.00 46.41 181 ALA A C 1
ATOM 1490 O O . ALA A 1 181 ? 16.034 19.981 8.264 1.00 46.41 181 ALA A O 1
ATOM 1491 N N . ILE A 1 182 ? 14.484 21.017 7.007 1.00 45.84 182 ILE A N 1
ATOM 1492 C CA . ILE A 1 182 ? 15.163 22.319 6.950 1.00 45.84 182 ILE A CA 1
ATOM 1493 C C . ILE A 1 182 ? 15.060 23.041 8.310 1.00 45.84 182 ILE A C 1
ATOM 1495 O O . ILE A 1 182 ? 15.965 23.790 8.658 1.00 45.84 182 ILE A O 1
ATOM 1499 N N . GLU A 1 183 ? 14.043 22.739 9.127 1.00 51.22 183 GLU A N 1
ATOM 1500 C CA . GLU A 1 183 ? 13.873 23.290 10.483 1.00 51.22 183 GLU A CA 1
ATOM 1501 C C . GLU A 1 183 ? 14.369 22.355 11.595 1.00 51.22 183 GLU A C 1
ATOM 1503 O O . GLU A 1 183 ? 14.528 22.766 12.749 1.00 51.22 183 GLU A O 1
ATOM 1508 N N . VAL A 1 184 ? 14.628 21.079 11.285 1.00 55.56 184 VAL A N 1
ATOM 1509 C CA . VAL A 1 184 ? 15.058 20.124 12.307 1.00 55.56 184 VAL A CA 1
ATOM 1510 C C . VAL A 1 184 ? 16.566 20.214 12.510 1.00 55.56 184 VAL A C 1
ATOM 1512 O O . VAL A 1 184 ? 17.347 19.475 11.914 1.00 55.56 184 VAL A O 1
ATOM 1515 N N . ASN A 1 185 ? 16.966 21.072 13.448 1.00 60.69 185 ASN A N 1
ATOM 1516 C CA . ASN A 1 185 ? 18.343 21.190 13.941 1.00 60.69 185 ASN A CA 1
ATOM 1517 C C . ASN A 1 185 ? 18.929 19.857 14.478 1.00 60.69 185 ASN A C 1
ATOM 1519 O O . ASN A 1 185 ? 20.131 19.768 14.713 1.00 60.69 185 ASN A O 1
ATOM 1523 N N . ASN A 1 186 ? 18.107 18.809 14.653 1.00 73.19 186 ASN A N 1
ATOM 1524 C CA . ASN A 1 186 ? 18.484 17.515 15.225 1.00 73.19 186 ASN A CA 1
ATOM 1525 C C . ASN A 1 186 ? 18.034 16.312 14.363 1.00 73.19 186 ASN A C 1
ATOM 1527 O O . ASN A 1 186 ? 17.004 15.683 14.617 1.00 73.19 186 ASN A O 1
ATOM 1531 N N . ARG A 1 187 ? 18.821 15.963 13.334 1.00 75.88 187 ARG A N 1
ATOM 1532 C CA . ARG A 1 187 ? 18.513 14.858 12.397 1.00 75.88 187 ARG A CA 1
ATOM 1533 C C . ARG A 1 187 ? 18.289 13.502 13.078 1.00 75.88 187 ARG A C 1
ATOM 1535 O O . ARG A 1 187 ? 17.474 12.720 12.602 1.00 75.88 187 ARG A O 1
ATOM 1542 N N . ASN A 1 188 ? 18.985 13.223 14.181 1.00 80.38 188 ASN A N 1
ATOM 1543 C CA . ASN A 1 188 ? 18.868 11.942 14.885 1.00 80.38 188 ASN A CA 1
ATOM 1544 C C . ASN A 1 188 ? 17.510 11.799 15.584 1.00 80.38 188 ASN A C 1
ATOM 1546 O O . ASN A 1 188 ? 16.890 10.741 15.506 1.00 80.38 188 ASN A O 1
ATOM 1550 N N . GLU A 1 189 ? 17.026 12.869 16.224 1.00 82.81 189 GLU A N 1
ATOM 1551 C CA . GLU A 1 189 ? 15.691 12.907 16.841 1.00 82.81 189 GLU A CA 1
ATOM 1552 C C . GLU A 1 189 ? 14.602 12.633 15.802 1.00 82.81 189 GLU A C 1
ATOM 1554 O O . GLU A 1 189 ? 13.736 11.788 16.024 1.00 82.81 189 GLU A O 1
ATOM 1559 N N . TYR A 1 190 ? 14.691 13.280 14.639 1.00 80.62 190 TYR A N 1
ATOM 1560 C CA . TYR A 1 190 ? 13.745 13.074 13.548 1.00 80.62 190 TYR A CA 1
ATOM 1561 C C . TYR A 1 190 ? 13.758 11.640 13.013 1.00 80.62 190 TYR A C 1
ATOM 1563 O O . TYR A 1 190 ? 12.700 11.023 12.925 1.00 80.62 190 TYR A O 1
ATOM 1571 N N . SER A 1 191 ? 14.933 11.084 12.698 1.00 79.81 191 SER A N 1
ATOM 1572 C CA . SER A 1 191 ? 15.039 9.712 12.182 1.00 79.81 191 SER A CA 1
ATOM 1573 C C . SER A 1 191 ? 14.488 8.684 13.174 1.00 79.81 191 SER A C 1
ATOM 1575 O O . SER A 1 191 ? 13.772 7.764 12.780 1.00 79.81 191 SER A O 1
ATOM 1577 N N . ASN A 1 192 ? 14.755 8.869 14.472 1.00 83.50 192 ASN A N 1
ATOM 1578 C CA . ASN A 1 192 ? 14.210 8.009 15.521 1.00 83.50 192 ASN A CA 1
ATOM 1579 C C . ASN A 1 192 ? 12.684 8.136 15.626 1.00 83.50 192 ASN A C 1
ATOM 1581 O O . ASN A 1 192 ? 11.988 7.126 15.738 1.00 83.50 192 ASN A O 1
ATOM 1585 N N . ALA A 1 193 ? 12.153 9.360 15.550 1.00 84.56 193 ALA A N 1
ATOM 1586 C CA . ALA A 1 193 ? 10.715 9.606 15.569 1.00 84.56 193 ALA A CA 1
ATOM 1587 C C . ALA A 1 193 ? 10.012 9.019 14.331 1.00 84.56 193 ALA A C 1
ATOM 1589 O O . ALA A 1 193 ? 8.936 8.438 14.463 1.00 84.56 193 ALA A O 1
ATOM 1590 N N . LEU A 1 194 ? 10.633 9.110 13.150 1.00 84.06 194 LEU A N 1
ATOM 1591 C CA . LEU A 1 194 ? 10.133 8.526 11.904 1.00 84.06 194 LEU A CA 1
ATOM 1592 C C . LEU A 1 194 ? 10.066 7.000 11.997 1.00 84.06 194 LEU A C 1
ATOM 1594 O O . LEU A 1 194 ? 9.043 6.396 11.667 1.00 84.06 194 LEU A O 1
ATOM 1598 N N . LEU A 1 195 ? 11.140 6.374 12.483 1.00 83.50 195 LEU A N 1
ATOM 1599 C CA . LEU A 1 195 ? 11.187 4.927 12.662 1.00 83.50 195 LEU A CA 1
ATOM 1600 C C . LEU A 1 195 ? 10.128 4.463 13.668 1.00 83.50 195 LEU A C 1
ATOM 1602 O O . LEU A 1 195 ? 9.415 3.495 13.399 1.00 83.50 195 LEU A O 1
ATOM 1606 N N . ALA A 1 196 ? 9.985 5.169 14.795 1.00 85.69 196 ALA A N 1
ATOM 1607 C CA . ALA A 1 196 ? 8.965 4.882 15.799 1.00 85.69 196 ALA A CA 1
ATOM 1608 C C . ALA A 1 196 ? 7.548 5.010 15.222 1.00 85.69 196 ALA A C 1
ATOM 1610 O O . ALA A 1 196 ? 6.725 4.114 15.416 1.00 85.69 196 ALA A O 1
ATOM 1611 N N . LEU A 1 197 ? 7.282 6.070 14.452 1.00 87.50 197 LEU A N 1
ATOM 1612 C CA . LEU A 1 197 ? 5.998 6.257 13.789 1.00 87.50 197 LEU A CA 1
ATOM 1613 C C . LEU A 1 197 ? 5.709 5.114 12.816 1.00 87.50 197 LEU A C 1
ATOM 1615 O O . LEU A 1 197 ? 4.692 4.448 12.967 1.00 87.50 197 LEU A O 1
ATOM 1619 N N . LYS A 1 198 ? 6.598 4.821 11.860 1.00 87.00 198 LYS A N 1
ATOM 1620 C CA . LYS A 1 198 ? 6.387 3.735 10.881 1.00 87.00 198 LYS A CA 1
ATOM 1621 C C . LYS A 1 198 ? 6.180 2.379 11.540 1.00 87.00 198 LYS A C 1
ATOM 1623 O O . LYS A 1 198 ? 5.317 1.614 11.119 1.00 87.00 198 LYS A O 1
ATOM 1628 N N . THR A 1 199 ? 6.939 2.112 12.597 1.00 86.19 199 THR A N 1
ATOM 1629 C CA . THR A 1 199 ? 6.820 0.910 13.426 1.00 86.19 199 THR A CA 1
ATOM 1630 C C . THR A 1 199 ? 5.427 0.789 14.050 1.00 86.19 199 THR A C 1
ATOM 1632 O O . THR A 1 199 ? 4.890 -0.315 14.179 1.00 86.19 199 THR A O 1
ATOM 1635 N N . GLU A 1 200 ? 4.825 1.919 14.413 1.00 89.50 200 GLU A N 1
ATOM 1636 C CA . GLU A 1 200 ? 3.481 1.983 14.976 1.00 89.50 200 GLU A CA 1
ATOM 1637 C C . GLU A 1 200 ? 2.383 1.932 13.907 1.00 89.50 200 GLU A C 1
ATOM 1639 O O . GLU A 1 200 ? 1.374 1.240 14.082 1.00 89.50 200 GLU A O 1
ATOM 1644 N N . LEU A 1 201 ? 2.576 2.624 12.782 1.00 90.88 201 LEU A N 1
ATOM 1645 C CA . LEU A 1 201 ? 1.624 2.650 11.674 1.00 90.88 201 LEU A CA 1
ATOM 1646 C C . LEU A 1 201 ? 1.534 1.282 10.998 1.00 90.88 201 LEU A C 1
ATOM 1648 O O . LEU A 1 201 ? 0.431 0.773 10.798 1.00 90.88 201 LEU A O 1
ATOM 1652 N N . PHE A 1 202 ? 2.682 0.656 10.734 1.00 89.62 202 PHE A N 1
ATOM 1653 C CA . PHE A 1 202 ? 2.802 -0.574 9.960 1.00 89.62 202 PHE A CA 1
ATOM 1654 C C . PHE A 1 202 ? 3.548 -1.669 10.742 1.00 89.62 202 PHE A C 1
ATOM 1656 O O . PHE A 1 202 ? 4.666 -2.059 10.388 1.00 89.62 202 PHE A O 1
ATOM 1663 N N . PRO A 1 203 ? 2.933 -2.230 11.802 1.00 83.12 203 PRO A N 1
ATOM 1664 C CA . PRO A 1 203 ? 3.574 -3.236 12.646 1.00 83.12 203 PRO A CA 1
ATOM 1665 C C . PRO A 1 203 ? 3.951 -4.514 11.882 1.00 83.12 203 PRO A C 1
ATOM 1667 O O . PRO A 1 203 ? 4.858 -5.224 12.309 1.00 83.12 203 PRO A O 1
ATOM 1670 N N . GLY A 1 204 ? 3.315 -4.786 10.734 1.00 68.44 204 GLY A N 1
ATOM 1671 C CA . GLY A 1 204 ? 3.635 -5.927 9.869 1.00 68.44 204 GLY A CA 1
ATOM 1672 C C . GLY A 1 204 ? 5.077 -5.950 9.343 1.00 68.44 204 GLY A C 1
ATOM 1673 O O . GLY A 1 204 ? 5.535 -6.997 8.891 1.00 68.44 204 GLY A O 1
ATOM 1674 N N . PHE A 1 205 ? 5.816 -4.840 9.442 1.00 65.44 205 PHE A N 1
ATOM 1675 C CA . PHE A 1 205 ? 7.229 -4.769 9.054 1.00 65.44 205 PHE A CA 1
ATOM 1676 C C . PHE A 1 205 ? 8.218 -4.897 10.224 1.00 65.44 205 PHE A C 1
ATOM 1678 O O . PHE A 1 205 ? 9.420 -4.999 9.982 1.00 65.44 205 PHE A O 1
ATOM 1685 N N . LYS A 1 206 ? 7.747 -4.986 11.482 1.00 61.12 206 LYS A N 1
ATOM 1686 C CA . LYS A 1 206 ? 8.602 -5.160 12.680 1.00 61.12 206 LYS A CA 1
ATOM 1687 C C . LYS A 1 206 ? 9.508 -6.399 12.623 1.00 61.12 206 LYS A C 1
ATOM 1689 O O . LYS A 1 206 ? 10.494 -6.465 13.346 1.00 61.12 206 LYS A O 1
ATOM 1694 N N . VAL A 1 207 ? 9.193 -7.378 11.772 1.00 52.25 207 VAL A N 1
ATOM 1695 C CA . VAL A 1 207 ? 9.928 -8.649 11.679 1.00 52.25 207 VAL A CA 1
ATOM 1696 C C . VAL A 1 207 ? 11.289 -8.494 10.974 1.00 52.25 207 VAL A C 1
ATOM 1698 O O . VAL A 1 207 ? 12.146 -9.358 11.146 1.00 52.25 207 VAL A O 1
ATOM 1701 N N . ASN A 1 208 ? 11.539 -7.412 10.216 1.00 51.28 208 ASN A N 1
ATOM 1702 C CA . ASN A 1 208 ? 12.867 -7.123 9.655 1.00 51.28 208 ASN A CA 1
ATOM 1703 C C . ASN A 1 208 ? 12.988 -5.651 9.197 1.00 51.28 208 ASN A C 1
ATOM 1705 O O . ASN A 1 208 ? 12.522 -5.309 8.110 1.00 51.28 208 ASN A O 1
ATOM 1709 N N . SER A 1 209 ? 13.628 -4.785 9.995 1.00 45.50 209 SER A N 1
ATOM 1710 C CA . SER A 1 209 ? 13.780 -3.347 9.688 1.00 45.50 209 SER A CA 1
ATOM 1711 C C . SER A 1 209 ? 14.478 -3.077 8.347 1.00 45.50 209 SER A C 1
ATOM 1713 O O . SER A 1 209 ? 14.106 -2.154 7.634 1.00 45.50 209 SER A O 1
ATOM 1715 N N . LYS A 1 210 ? 15.379 -3.966 7.906 1.00 51.28 210 LYS A N 1
ATOM 1716 C CA . LYS A 1 210 ? 16.082 -3.845 6.614 1.00 51.28 210 LYS A CA 1
ATOM 1717 C C . LYS A 1 210 ? 15.206 -4.081 5.369 1.00 51.28 210 LYS A C 1
ATOM 1719 O O . LYS A 1 210 ? 15.714 -3.9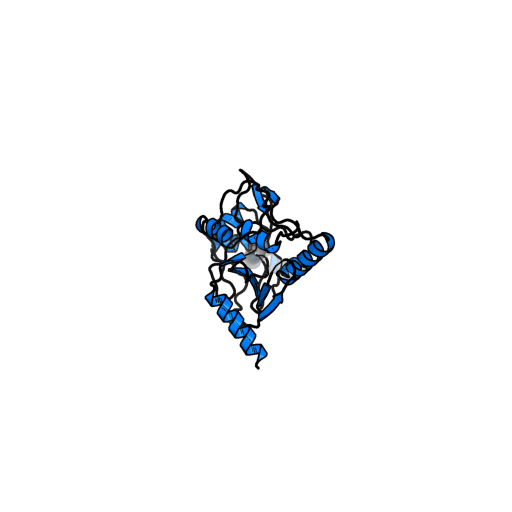70 4.257 1.00 51.28 210 LYS A O 1
ATOM 1724 N N . ASN A 1 211 ? 13.917 -4.399 5.529 1.00 60.34 211 ASN A N 1
ATOM 1725 C CA . ASN A 1 211 ? 13.032 -4.822 4.437 1.00 60.34 211 ASN A CA 1
ATOM 1726 C C . ASN A 1 211 ? 11.794 -3.927 4.228 1.00 60.34 211 ASN A C 1
ATOM 1728 O O . ASN A 1 211 ? 10.863 -4.360 3.552 1.00 60.34 211 ASN A O 1
ATOM 1732 N N . TYR A 1 212 ? 11.745 -2.689 4.741 1.00 73.94 212 TYR A N 1
ATOM 1733 C CA . TYR A 1 212 ? 10.625 -1.762 4.461 1.00 73.94 212 TYR A CA 1
ATOM 1734 C C . TYR A 1 212 ? 10.645 -1.211 3.019 1.00 73.94 212 TYR A C 1
ATOM 1736 O O . TYR A 1 212 ? 10.227 -0.095 2.773 1.00 73.94 212 TYR A O 1
ATOM 1744 N N . ASN A 1 213 ? 11.137 -1.953 2.030 1.00 88.62 213 ASN A N 1
ATOM 1745 C CA . ASN A 1 213 ? 11.105 -1.483 0.649 1.00 88.62 213 ASN A CA 1
ATOM 1746 C C . ASN A 1 213 ? 9.726 -1.779 0.063 1.00 88.62 213 ASN A C 1
ATOM 1748 O O . ASN A 1 213 ? 9.338 -2.946 -0.083 1.00 88.62 213 ASN A O 1
ATOM 1752 N N . VAL A 1 214 ? 8.988 -0.718 -0.247 1.00 92.62 214 VAL A N 1
ATOM 1753 C CA . VAL A 1 214 ? 7.645 -0.786 -0.816 1.00 92.62 214 VAL A CA 1
ATOM 1754 C C . VAL A 1 214 ? 7.607 -0.092 -2.165 1.00 92.62 214 VAL A C 1
ATOM 1756 O O . VAL A 1 214 ? 8.156 0.997 -2.333 1.00 92.62 214 VAL A O 1
ATOM 1759 N N . TRP A 1 215 ? 6.955 -0.732 -3.131 1.00 95.62 215 TRP A N 1
ATOM 1760 C CA . TRP A 1 215 ? 6.722 -0.126 -4.434 1.00 95.62 215 TRP A CA 1
ATOM 1761 C C . TRP A 1 215 ? 5.771 1.061 -4.324 1.00 95.62 215 TRP A C 1
ATOM 1763 O O . TRP A 1 215 ? 4.753 0.989 -3.632 1.00 95.62 215 TRP A O 1
ATOM 1773 N N . SER A 1 216 ? 6.079 2.112 -5.076 1.00 95.00 216 SER A N 1
ATOM 1774 C CA . SER A 1 216 ? 5.086 3.088 -5.500 1.00 95.00 216 SER A CA 1
ATOM 1775 C C . SER A 1 216 ? 4.453 2.672 -6.833 1.00 95.00 216 SER A C 1
ATOM 1777 O O . SER A 1 216 ? 4.962 1.802 -7.546 1.00 95.00 216 SER A O 1
ATOM 1779 N N . ALA A 1 217 ? 3.364 3.336 -7.196 1.00 95.62 217 ALA A N 1
ATOM 1780 C CA . ALA A 1 217 ? 2.721 3.218 -8.493 1.00 95.62 217 ALA A CA 1
ATOM 1781 C C . ALA A 1 217 ? 3.438 3.993 -9.604 1.00 95.62 217 ALA A C 1
ATOM 1783 O O . ALA A 1 217 ? 3.108 3.786 -10.767 1.00 95.62 217 ALA A O 1
ATOM 1784 N N . ASP A 1 218 ? 4.403 4.853 -9.273 1.00 93.94 218 ASP A N 1
ATOM 1785 C CA . ASP A 1 218 ? 5.023 5.767 -10.229 1.00 93.94 218 ASP A CA 1
ATOM 1786 C C . ASP A 1 218 ? 6.304 5.181 -10.836 1.00 93.94 218 ASP A C 1
ATOM 1788 O O . ASP A 1 218 ? 7.143 4.569 -10.160 1.00 93.94 218 ASP A O 1
ATOM 1792 N N . GLN A 1 219 ? 6.474 5.413 -12.135 1.00 93.06 219 GLN A N 1
ATOM 1793 C CA . GLN A 1 219 ? 7.663 5.020 -12.880 1.00 93.06 219 GLN A CA 1
ATOM 1794 C C . GLN A 1 219 ? 8.758 6.086 -12.721 1.00 93.06 219 GLN A C 1
ATOM 1796 O O . GLN A 1 219 ? 8.485 7.280 -12.815 1.00 93.06 219 GLN A O 1
ATOM 1801 N N . ALA A 1 220 ? 10.005 5.660 -12.518 1.00 90.38 220 ALA A N 1
ATOM 1802 C CA . ALA A 1 220 ? 11.164 6.544 -12.346 1.00 90.38 220 ALA A CA 1
ATOM 1803 C C . ALA A 1 220 ? 11.990 6.695 -13.634 1.00 90.38 220 ALA A C 1
ATOM 1805 O O . ALA A 1 220 ? 12.644 7.709 -13.866 1.00 90.38 220 ALA A O 1
ATOM 1806 N N . GLY A 1 221 ? 11.963 5.674 -14.494 1.00 87.69 221 GLY A N 1
ATOM 1807 C CA . GLY A 1 221 ? 12.777 5.582 -15.705 1.00 87.69 221 GLY A CA 1
ATOM 1808 C C . GLY A 1 221 ? 12.309 4.458 -16.623 1.00 87.69 221 GLY A C 1
ATOM 1809 O O . GLY A 1 221 ? 11.425 3.678 -16.272 1.00 87.69 221 GLY A O 1
ATOM 1810 N N . SER A 1 222 ? 12.948 4.315 -17.784 1.00 84.88 222 SER A N 1
ATOM 1811 C CA . SER A 1 222 ? 12.597 3.308 -18.802 1.00 84.88 222 SER A CA 1
ATOM 1812 C C . SER A 1 222 ? 12.567 1.861 -18.285 1.00 84.88 222 SER A C 1
ATOM 1814 O O . SER A 1 222 ? 11.841 1.034 -18.830 1.00 84.88 222 SER A O 1
ATOM 1816 N N . ASN A 1 223 ? 13.303 1.551 -17.213 1.00 91.88 223 ASN A N 1
ATOM 1817 C CA . ASN A 1 223 ? 13.285 0.245 -16.548 1.00 91.88 223 ASN A CA 1
ATOM 1818 C C . ASN A 1 223 ? 13.352 0.354 -15.014 1.00 91.88 223 ASN A C 1
ATOM 1820 O O . ASN A 1 223 ? 13.768 -0.593 -14.341 1.00 91.88 223 ASN A O 1
ATOM 1824 N N . CYS A 1 224 ? 12.956 1.506 -14.467 1.00 93.19 224 CYS A N 1
ATOM 1825 C CA . CYS A 1 224 ? 12.991 1.776 -13.034 1.00 93.19 224 CYS A CA 1
ATOM 1826 C C . CYS A 1 224 ? 11.651 2.318 -12.543 1.00 93.19 224 CYS A C 1
ATOM 1828 O O . CYS A 1 224 ? 10.964 3.046 -13.260 1.00 93.19 224 CYS A O 1
ATOM 1830 N N . ALA A 1 225 ? 11.313 2.008 -11.300 1.00 94.25 225 ALA A N 1
ATOM 1831 C CA . ALA A 1 225 ? 10.166 2.565 -10.602 1.00 94.25 225 ALA A CA 1
ATOM 1832 C C . ALA A 1 225 ? 10.574 3.067 -9.220 1.00 94.25 225 ALA A C 1
ATOM 1834 O O . ALA A 1 225 ? 11.601 2.653 -8.678 1.00 94.25 225 ALA A O 1
ATOM 1835 N N . TRP A 1 226 ? 9.770 3.968 -8.661 1.00 93.56 226 TRP A N 1
ATOM 1836 C CA . TRP A 1 226 ? 10.056 4.531 -7.350 1.00 93.56 226 TRP A CA 1
ATOM 1837 C C . TRP A 1 226 ? 9.684 3.545 -6.246 1.00 93.56 226 TRP A C 1
ATOM 1839 O O . TRP A 1 226 ? 8.576 2.996 -6.235 1.00 93.56 226 TRP A O 1
ATOM 1849 N N . ILE A 1 227 ? 10.591 3.373 -5.288 1.00 92.50 227 ILE A N 1
ATOM 1850 C CA . ILE A 1 227 ? 10.316 2.732 -4.004 1.00 92.50 227 ILE A CA 1
ATOM 1851 C C . ILE A 1 227 ? 10.417 3.736 -2.868 1.00 92.50 227 ILE A C 1
ATOM 1853 O O . ILE A 1 227 ? 11.163 4.711 -2.943 1.00 92.50 227 ILE A O 1
ATOM 1857 N N . SER A 1 228 ? 9.740 3.418 -1.774 1.00 88.69 228 SER A N 1
ATOM 1858 C CA . SER A 1 228 ? 9.998 4.023 -0.477 1.00 88.69 228 SER A CA 1
ATOM 1859 C C . SER A 1 228 ? 10.591 2.984 0.468 1.00 88.69 228 SER A C 1
ATOM 1861 O O . SER A 1 228 ? 10.205 1.817 0.424 1.00 88.69 228 SER A O 1
ATOM 1863 N N . ASN A 1 229 ? 11.532 3.408 1.312 1.00 83.94 229 ASN A N 1
ATOM 1864 C CA . ASN A 1 229 ? 12.139 2.585 2.349 1.00 83.94 229 ASN A CA 1
ATOM 1865 C C . ASN A 1 229 ? 11.924 3.187 3.752 1.00 83.94 229 ASN A C 1
ATOM 1867 O O . ASN A 1 229 ? 11.072 4.052 3.957 1.00 83.94 229 ASN A O 1
ATOM 1871 N N . GLU A 1 230 ? 12.621 2.674 4.767 1.00 76.88 230 GLU A N 1
ATOM 1872 C CA . GLU A 1 230 ? 12.451 3.104 6.163 1.00 76.88 230 GLU A CA 1
ATOM 1873 C C . GLU A 1 230 ? 12.804 4.580 6.414 1.00 76.88 230 GLU A C 1
ATOM 1875 O O . GLU A 1 230 ? 12.121 5.231 7.206 1.00 76.88 230 GLU A O 1
ATOM 1880 N N . LEU A 1 231 ? 13.794 5.133 5.714 1.00 72.06 231 LEU A N 1
ATOM 1881 C CA . LEU A 1 231 ? 14.325 6.483 5.955 1.00 72.06 231 LEU A CA 1
ATOM 1882 C C . LEU A 1 231 ? 14.223 7.407 4.736 1.00 72.06 231 LEU A C 1
ATOM 1884 O O . LEU A 1 231 ? 14.339 8.623 4.870 1.00 72.06 231 LEU A O 1
ATOM 1888 N N . TYR A 1 232 ? 13.995 6.843 3.555 1.00 72.25 232 TYR A N 1
ATOM 1889 C CA . TYR A 1 232 ? 14.017 7.530 2.276 1.00 72.25 232 TYR A CA 1
ATOM 1890 C C . TYR A 1 232 ? 12.717 7.286 1.517 1.00 72.25 232 TYR A C 1
ATOM 1892 O O . TYR A 1 232 ? 12.211 6.167 1.405 1.00 72.25 232 TYR A O 1
ATOM 1900 N N . CYS A 1 233 ? 12.188 8.365 0.957 1.00 66.19 233 CYS A N 1
ATOM 1901 C CA . CYS A 1 233 ? 10.870 8.358 0.339 1.00 66.19 233 CYS A CA 1
ATOM 1902 C C . CYS A 1 233 ? 10.893 7.845 -1.103 1.00 66.19 233 CYS A C 1
ATOM 1904 O O . CYS A 1 233 ? 9.894 7.305 -1.563 1.00 66.19 233 CYS A O 1
ATOM 1906 N N . GLN A 1 234 ? 12.011 8.045 -1.807 1.00 75.50 234 GLN A N 1
ATOM 1907 C CA . GLN A 1 234 ? 12.140 7.792 -3.239 1.00 75.50 234 GLN A CA 1
ATOM 1908 C C . GLN A 1 234 ? 13.562 7.320 -3.554 1.00 75.50 234 GLN A C 1
ATOM 1910 O O . GLN A 1 234 ? 14.514 8.095 -3.480 1.00 75.50 234 GLN A O 1
ATOM 1915 N N . SER A 1 235 ? 13.688 6.037 -3.879 1.00 84.25 235 SER A N 1
ATOM 1916 C CA . SER A 1 235 ? 14.854 5.462 -4.555 1.00 84.25 235 SER A CA 1
ATOM 1917 C C . SER A 1 235 ? 14.369 4.845 -5.856 1.00 84.25 235 SER A C 1
ATOM 1919 O O . SER A 1 235 ? 13.323 4.189 -5.862 1.00 84.25 235 SER A O 1
ATOM 1921 N N . ASP A 1 236 ? 15.077 5.074 -6.955 1.00 88.50 236 ASP A N 1
ATOM 1922 C CA . ASP A 1 236 ? 14.768 4.429 -8.220 1.00 88.50 236 ASP A CA 1
ATOM 1923 C C . ASP A 1 236 ? 15.338 3.014 -8.204 1.00 88.50 236 ASP A C 1
ATOM 1925 O O . ASP A 1 236 ? 16.498 2.779 -7.876 1.00 88.50 236 ASP A O 1
ATOM 1929 N N . GLU A 1 237 ? 14.493 2.044 -8.521 1.00 93.06 237 GLU A N 1
ATOM 1930 C CA . GLU A 1 237 ? 14.875 0.642 -8.498 1.00 93.06 237 GLU A CA 1
ATOM 1931 C C . GLU A 1 237 ? 14.421 -0.066 -9.759 1.00 93.06 237 GLU A C 1
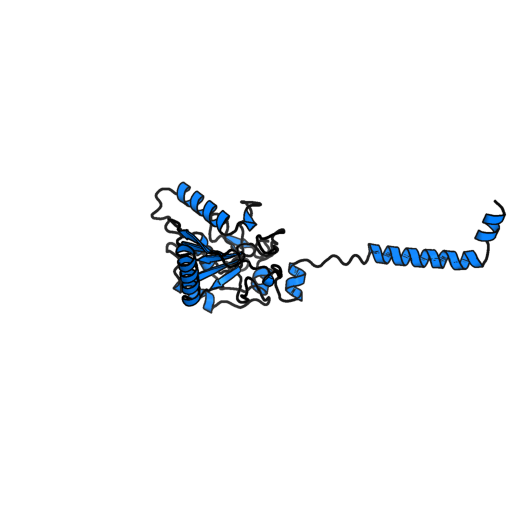ATOM 1933 O O . GLU A 1 237 ? 13.369 0.238 -10.325 1.00 93.06 237 GLU A O 1
ATOM 1938 N N . LYS A 1 238 ? 15.197 -1.068 -10.177 1.00 95.38 238 LYS A N 1
ATOM 1939 C CA . LYS A 1 238 ? 14.881 -1.867 -11.365 1.00 95.38 238 LYS A CA 1
ATOM 1940 C C . LYS A 1 238 ? 13.523 -2.540 -11.203 1.00 95.38 238 LYS A C 1
ATOM 1942 O O . LYS A 1 238 ? 13.279 -3.217 -10.208 1.00 95.38 238 LYS A O 1
ATOM 1947 N N . ILE A 1 239 ? 12.672 -2.453 -12.221 1.00 95.50 239 ILE A N 1
ATOM 1948 C CA . ILE A 1 239 ? 11.306 -2.998 -12.157 1.00 95.50 239 ILE A CA 1
ATOM 1949 C C . ILE A 1 239 ? 11.236 -4.521 -11.976 1.00 95.50 239 ILE A C 1
ATOM 1951 O O . ILE A 1 239 ? 10.190 -5.019 -11.570 1.00 95.50 239 ILE A O 1
ATOM 1955 N N . ASP A 1 240 ? 12.324 -5.254 -12.246 1.00 95.25 240 ASP A N 1
ATOM 1956 C CA . ASP A 1 240 ? 12.437 -6.704 -12.018 1.00 95.25 240 ASP A CA 1
ATOM 1957 C C . ASP A 1 240 ? 12.803 -7.071 -10.563 1.00 95.25 240 ASP A C 1
ATOM 1959 O O . ASP A 1 240 ? 12.642 -8.230 -10.161 1.00 95.25 240 ASP A O 1
ATOM 1963 N N . SER A 1 241 ? 13.268 -6.100 -9.764 1.00 95.38 241 SER A N 1
ATOM 1964 C CA . SER A 1 241 ? 13.492 -6.260 -8.322 1.00 95.38 241 SER A CA 1
ATOM 1965 C C . SER A 1 241 ? 12.187 -6.614 -7.612 1.00 95.38 241 SER A C 1
ATOM 1967 O O . SER A 1 241 ? 11.098 -6.316 -8.094 1.00 95.38 241 SER A O 1
ATOM 1969 N N . LYS A 1 242 ? 12.271 -7.275 -6.455 1.00 94.38 242 LYS A N 1
ATOM 1970 C CA . LYS A 1 242 ? 11.084 -7.694 -5.701 1.00 94.38 242 LYS A CA 1
ATOM 1971 C C . LYS A 1 242 ? 10.953 -6.895 -4.418 1.00 94.38 242 LYS A C 1
ATOM 1973 O O . LYS A 1 242 ? 11.767 -7.065 -3.516 1.00 94.38 242 LYS A O 1
ATOM 1978 N N . PHE A 1 243 ? 9.876 -6.125 -4.315 1.00 93.94 243 PHE A N 1
ATOM 1979 C CA . PHE A 1 243 ? 9.550 -5.338 -3.128 1.00 93.94 243 PHE A CA 1
ATOM 1980 C C . PHE A 1 243 ? 8.110 -5.554 -2.683 1.00 93.94 243 PHE A C 1
ATOM 1982 O O . PHE A 1 243 ? 7.300 -6.172 -3.383 1.00 93.94 243 PHE A O 1
ATOM 1989 N N . HIS A 1 244 ? 7.824 -5.108 -1.464 1.00 93.38 244 HIS A N 1
ATOM 1990 C CA . HIS A 1 244 ? 6.519 -5.255 -0.846 1.00 93.38 244 HIS A CA 1
ATOM 1991 C C . HIS A 1 244 ? 5.529 -4.222 -1.379 1.00 93.38 244 HIS A C 1
ATOM 1993 O O . HIS A 1 244 ? 5.888 -3.261 -2.056 1.00 93.38 244 HIS A O 1
ATOM 1999 N N . ILE A 1 245 ? 4.255 -4.446 -1.078 1.00 93.88 245 ILE A N 1
ATOM 2000 C CA . ILE A 1 245 ? 3.160 -3.596 -1.531 1.00 93.88 245 ILE A CA 1
ATOM 2001 C C . ILE A 1 245 ? 2.371 -3.150 -0.318 1.00 93.88 245 ILE A C 1
ATOM 2003 O O . ILE A 1 245 ? 1.910 -3.987 0.461 1.00 93.88 245 ILE A O 1
ATOM 2007 N N . LEU A 1 246 ? 2.216 -1.837 -0.194 1.00 94.62 246 LEU A N 1
ATOM 2008 C CA . LEU A 1 246 ? 1.228 -1.212 0.669 1.00 94.62 246 LEU A CA 1
ATOM 2009 C C . LEU A 1 246 ? 0.015 -0.795 -0.148 1.00 94.62 246 LEU A C 1
ATOM 2011 O O . LEU A 1 246 ? 0.078 -0.691 -1.371 1.00 94.62 246 LEU A O 1
ATOM 2015 N N . PHE A 1 247 ? -1.081 -0.551 0.560 1.00 95.69 247 PHE A N 1
ATOM 2016 C CA . PHE A 1 247 ? -2.312 -0.078 -0.041 1.00 95.69 247 PHE A CA 1
ATOM 2017 C C . PHE A 1 247 ? -2.783 1.186 0.640 1.00 95.69 247 PHE A C 1
ATOM 2019 O O . PHE A 1 247 ? -2.809 1.272 1.873 1.00 95.69 247 PHE A O 1
ATOM 2026 N N . VAL A 1 248 ? -3.196 2.127 -0.196 1.00 96.62 248 VAL A N 1
ATOM 2027 C CA . VAL A 1 248 ? -3.753 3.406 0.208 1.00 96.62 248 VAL A CA 1
ATOM 2028 C C . VAL A 1 248 ? -5.102 3.611 -0.469 1.00 96.62 248 VAL A C 1
ATOM 2030 O O . VAL A 1 248 ? -5.382 3.047 -1.531 1.00 96.62 248 VAL A O 1
ATOM 2033 N N . ARG A 1 249 ? -5.938 4.427 0.157 1.00 94.81 249 ARG A N 1
ATOM 2034 C CA . ARG A 1 249 ? -7.119 5.035 -0.445 1.00 94.81 249 ARG A CA 1
ATOM 2035 C C . ARG A 1 249 ? -7.236 6.477 0.026 1.00 94.81 249 ARG A C 1
ATOM 2037 O O . ARG A 1 249 ? -6.739 6.820 1.098 1.00 94.81 249 ARG A O 1
ATOM 2044 N N . THR A 1 250 ? -7.964 7.286 -0.726 1.00 93.75 250 THR A N 1
ATOM 2045 C CA . THR A 1 250 ? -8.407 8.595 -0.250 1.00 93.75 250 THR A CA 1
ATOM 2046 C C . THR A 1 250 ? -9.575 8.431 0.730 1.00 93.75 250 THR A C 1
ATOM 2048 O O . THR A 1 250 ? -10.350 7.466 0.658 1.00 93.75 250 THR A O 1
ATOM 2051 N N . VAL A 1 251 ? -9.676 9.349 1.690 1.00 93.31 251 VAL A N 1
ATOM 2052 C CA . VAL A 1 251 ? -10.813 9.482 2.613 1.00 93.31 251 VAL A CA 1
ATOM 2053 C C . VAL A 1 251 ? -11.493 10.824 2.401 1.00 93.31 251 VAL A C 1
ATOM 2055 O O . VAL A 1 251 ? -10.844 11.839 2.178 1.00 93.31 251 VAL A O 1
ATOM 2058 N N . SER A 1 252 ? -12.816 10.854 2.503 1.00 92.00 252 SER A N 1
ATOM 2059 C CA . SER A 1 252 ? -13.550 12.117 2.463 1.00 92.00 252 SER A CA 1
ATOM 2060 C C . SER A 1 252 ? -13.414 12.901 3.774 1.00 92.00 252 SER A C 1
ATOM 2062 O O . SER A 1 252 ? -13.222 12.335 4.854 1.00 92.00 252 SER A O 1
ATOM 2064 N N . ALA A 1 253 ? -13.613 14.221 3.714 1.00 92.38 253 ALA A N 1
ATOM 2065 C CA . ALA A 1 253 ? -13.711 15.047 4.919 1.00 92.38 253 ALA A CA 1
ATOM 2066 C C . ALA A 1 253 ? -14.850 14.589 5.853 1.00 92.38 253 ALA A C 1
ATOM 2068 O O . ALA A 1 253 ? -14.726 14.668 7.074 1.00 92.38 253 ALA A O 1
ATOM 2069 N N . ILE A 1 254 ? -15.932 14.050 5.281 1.00 94.25 254 ILE A N 1
ATOM 2070 C CA . ILE A 1 254 ? -17.073 13.497 6.020 1.00 94.25 254 ILE A CA 1
ATOM 2071 C C . ILE A 1 254 ? -16.650 12.268 6.835 1.00 94.25 254 ILE A C 1
ATOM 2073 O O . ILE A 1 254 ? -17.016 12.154 8.003 1.00 94.25 254 ILE A O 1
ATOM 2077 N N . GLU A 1 255 ? -15.859 11.361 6.254 1.00 92.88 255 GLU A N 1
ATOM 2078 C CA . GLU A 1 255 ? -15.322 10.201 6.977 1.00 92.88 255 GLU A CA 1
ATOM 2079 C C . GLU A 1 255 ? -14.447 10.626 8.161 1.00 92.88 255 GLU A C 1
ATOM 2081 O O . GLU A 1 255 ? -14.629 10.110 9.263 1.00 92.88 255 GLU A O 1
ATOM 2086 N N . ILE A 1 256 ? -13.548 11.597 7.968 1.00 93.38 256 ILE A N 1
ATOM 2087 C CA . ILE A 1 256 ? -12.694 12.114 9.052 1.00 93.38 256 ILE A CA 1
ATOM 2088 C C . ILE A 1 256 ? -13.538 12.751 10.160 1.00 93.38 256 ILE A C 1
ATOM 2090 O O . ILE A 1 256 ? -13.260 12.559 11.345 1.00 93.38 256 ILE A O 1
ATOM 2094 N N . GLU A 1 257 ? -14.582 13.494 9.803 1.00 94.06 257 GLU A N 1
ATOM 2095 C CA . GLU A 1 257 ? -15.473 14.103 10.788 1.00 94.06 257 GLU A CA 1
ATOM 2096 C C . GLU A 1 257 ? -16.269 13.049 11.573 1.00 94.06 257 GLU A C 1
ATOM 2098 O O . GLU A 1 257 ? -16.442 13.163 12.787 1.00 94.06 257 GLU A O 1
ATOM 2103 N N . ASN A 1 258 ? -16.686 11.963 10.920 1.00 92.12 258 ASN A N 1
ATOM 2104 C CA . ASN A 1 258 ? -17.305 10.829 11.603 1.00 92.12 258 ASN A CA 1
ATOM 2105 C C . ASN A 1 258 ? -16.328 10.145 12.573 1.00 92.12 258 ASN A C 1
ATOM 2107 O O . ASN A 1 258 ? -16.712 9.829 13.700 1.00 92.12 258 ASN A O 1
ATOM 2111 N N . GLU A 1 259 ? -15.059 9.978 12.187 1.00 92.88 259 GLU A N 1
ATOM 2112 C CA . GLU A 1 259 ? -14.010 9.483 13.087 1.00 92.88 259 GLU A CA 1
ATOM 2113 C C . GLU A 1 259 ? -13.839 10.398 14.313 1.00 92.88 259 GLU A C 1
ATOM 2115 O O . GLU A 1 259 ? -13.785 9.914 15.444 1.00 92.88 259 GLU A O 1
ATOM 2120 N N . ARG A 1 260 ? -13.835 11.725 14.125 1.00 92.50 260 ARG A N 1
ATOM 2121 C CA . ARG A 1 260 ? -13.759 12.700 15.230 1.00 92.50 260 ARG A CA 1
ATOM 2122 C C . ARG A 1 260 ? -14.941 12.589 16.189 1.00 92.50 260 ARG A C 1
ATOM 2124 O O . ARG A 1 260 ? -14.738 12.597 17.403 1.00 92.50 260 ARG A O 1
ATOM 2131 N N . LYS A 1 261 ? -16.162 12.436 15.671 1.00 92.12 261 LYS A N 1
ATOM 2132 C CA . LYS A 1 261 ? -17.367 12.237 16.493 1.00 92.12 261 LYS A CA 1
ATOM 2133 C C . LYS A 1 261 ? -17.292 10.958 17.326 1.00 92.12 261 LYS A C 1
ATOM 2135 O O . LYS A 1 261 ? -17.655 10.986 18.501 1.00 92.12 261 LYS A O 1
ATOM 2140 N N . LEU A 1 262 ? -16.788 9.861 16.754 1.00 89.62 262 LEU A N 1
ATOM 2141 C CA . LEU A 1 262 ? -16.575 8.603 17.481 1.00 89.62 262 LEU A CA 1
ATOM 2142 C C . LEU A 1 262 ? -15.572 8.779 18.629 1.00 89.62 262 LEU A C 1
ATOM 2144 O O . LEU A 1 262 ? -15.850 8.366 19.755 1.00 89.62 262 LEU A O 1
ATOM 2148 N N . ILE A 1 263 ? -14.451 9.462 18.370 1.00 91.31 263 ILE A N 1
ATOM 2149 C CA . ILE A 1 263 ? -13.442 9.776 19.394 1.00 91.31 263 ILE A CA 1
ATOM 2150 C C . ILE A 1 263 ? -14.054 10.607 20.533 1.00 91.31 263 ILE A C 1
ATOM 2152 O O . ILE A 1 263 ? -13.804 10.326 21.706 1.00 91.31 263 ILE A O 1
ATOM 2156 N N . LEU A 1 264 ? -14.856 11.627 20.209 1.00 89.62 264 LEU A N 1
ATOM 2157 C CA . LEU A 1 264 ? -15.501 12.486 21.207 1.00 89.62 264 LEU A CA 1
ATOM 2158 C C . LEU A 1 264 ? -16.525 11.723 22.049 1.00 89.62 264 LEU A C 1
ATOM 2160 O O . LEU A 1 264 ? -16.522 11.866 23.269 1.00 89.62 264 LEU A O 1
ATOM 2164 N N . LYS A 1 265 ? -17.353 10.878 21.424 1.00 87.38 265 LYS A N 1
ATOM 2165 C CA . LYS A 1 265 ? -18.352 10.063 22.127 1.00 87.38 265 LYS A CA 1
ATOM 2166 C C . LYS A 1 265 ? -17.702 9.179 23.195 1.00 87.38 265 LYS A C 1
ATOM 2168 O O . LYS A 1 265 ? -18.197 9.132 24.315 1.00 87.38 265 LYS A O 1
ATOM 2173 N N . LYS A 1 266 ? -16.563 8.557 22.873 1.00 82.44 266 LYS A N 1
ATOM 2174 C CA . LYS A 1 266 ? -15.814 7.695 23.799 1.00 82.44 266 LYS A CA 1
ATOM 2175 C C . LYS A 1 266 ? -15.163 8.447 24.967 1.00 82.44 266 LYS A C 1
ATOM 2177 O O . LYS A 1 266 ? -14.910 7.856 26.004 1.00 82.44 266 LYS A O 1
ATOM 2182 N N . ARG A 1 267 ? -14.867 9.742 24.819 1.00 76.81 267 ARG A N 1
ATOM 2183 C CA . ARG A 1 267 ? -14.336 10.560 25.928 1.00 76.81 267 ARG A CA 1
ATOM 2184 C C . ARG A 1 267 ? -15.400 10.938 26.958 1.00 76.81 267 ARG A C 1
ATOM 2186 O O . ARG A 1 267 ? -15.038 11.351 28.053 1.00 76.81 267 ARG A O 1
ATOM 2193 N N . ILE A 1 268 ? -16.672 10.885 26.570 1.00 72.94 268 ILE A N 1
ATOM 2194 C CA . ILE A 1 268 ? -17.809 11.313 27.393 1.00 72.94 268 ILE A CA 1
ATOM 2195 C C . ILE A 1 268 ? -18.457 10.114 28.109 1.00 72.94 268 ILE A C 1
ATOM 2197 O O . ILE A 1 268 ? -19.084 10.307 29.148 1.00 72.94 268 ILE A O 1
ATOM 2201 N N . SER A 1 269 ? -18.308 8.900 27.564 1.00 61.16 269 SER A N 1
ATOM 2202 C CA . SER A 1 269 ? -18.725 7.623 28.171 1.00 61.16 269 SER A CA 1
ATOM 2203 C C . SER A 1 269 ? -17.719 7.101 29.187 1.00 61.16 269 SER A C 1
ATOM 2205 O O . SER A 1 269 ? -18.165 6.610 30.242 1.00 61.16 269 SER A O 1
#

Sequence (269 aa):
MDEIYKIITSSAFSIVAPLILGVLASWYISKHFFQKKQPSILQLAKRLKTTNFGNYYNLTQEIDIRVIDTKYFGKWHIKTNGTVTDTKHYLCWIRAPWGTKWNGNAFEGKPIAVNWRDASSLFGEGIYREYYKNTKEVDCLDIDINSHNYKKGNCEVAFANNSNWRLPTSLELETLHYKNAIEVNNRNEYSNALLALKTELFPGFKVNSKNYNVWSADQAGSNCAWISNELYCQSDEKIDSKFHILFVRTVSAIEIENERKLILKKRIS

Secondary structure (DSSP, 8-state):
-HHHHHHHTSHHHHHHHHHHHHHHHHHHHHHHH---PPPPHHHHHHHHSB--S-S-GGG--S--EEEEEETTTEEEEEETTSEEEETTTTEEEESS-BTBEE-SSSEESPPP-B-HHHHHHHH-B--B-------S---HHHHHHHHHTPBPPSSBB-BTTB-B-BPPPHHHHHHTT---TTT-S-HHHHHHHHHHHHHHH-GGGTT-GGG--EEEEEEEETTEEEEE-SS-S-EEEETTS-BB---EEE--HHHHHHHHHHHHHHHH-

Radius of gyration: 26.39 Å; chains: 1; bounding box: 38×100×47 Å

pLDDT: mean 82.5, std 13.1, range [45.5, 97.25]

Foldseek 3Di:
DVVVVCVCPDPVNVVVVVVVVVVVVVVVCCVPVVPPPPDDQLRCCVVVLEAPLDDVLVLADDWDWDWDADPFQGIKTDTQQQKIADPQQQKIWRLEWGPWHDPNGDTDDAFWWAFLVSQCQRFWAWEADEDDPPPDWQHNVNQVVRVVRIGGHSHFYDGNNDGQKGFAALNSLVSLQRDPVVPPPPPVVSLVSSLVSSCVSRVNCVVDLQAQWEFHNYAHDPQWGFTCHSNGSTDTDGRRDIHITIIMDGHDPVRVVVVVVSVVVVVVD